Protein AF-A0A562YI25-F1 (afdb_monomer)

Structure (mmCIF, N/CA/C/O backbone):
data_AF-A0A562YI25-F1
#
_entry.id   AF-A0A562YI25-F1
#
loop_
_atom_site.group_PDB
_atom_site.id
_atom_site.type_symbol
_atom_site.label_atom_id
_atom_site.label_alt_id
_atom_site.label_comp_id
_atom_site.label_asym_id
_atom_site.label_entity_id
_atom_site.label_seq_id
_atom_site.pdbx_PDB_ins_code
_atom_site.Cartn_x
_atom_site.Cartn_y
_atom_site.Cartn_z
_atom_site.occupancy
_atom_site.B_iso_or_equiv
_atom_site.auth_seq_id
_atom_site.auth_comp_id
_atom_site.auth_asym_id
_atom_site.auth_atom_id
_atom_site.pdbx_PDB_model_num
ATOM 1 N N . MET A 1 1 ? -39.920 23.281 -39.920 1.00 56.72 1 MET A N 1
ATOM 2 C CA . MET A 1 1 ? -38.577 23.427 -39.300 1.00 56.72 1 MET A CA 1
ATOM 3 C C . MET A 1 1 ? -38.021 22.127 -38.685 1.00 56.72 1 MET A C 1
ATOM 5 O O . MET A 1 1 ? -36.825 22.028 -38.458 1.00 56.72 1 MET A O 1
ATOM 9 N N . THR A 1 2 ? -38.842 21.090 -38.488 1.00 59.75 2 THR A N 1
ATOM 10 C CA . THR A 1 2 ? -38.536 19.845 -37.751 1.00 59.75 2 THR A CA 1
ATOM 11 C C . THR A 1 2 ? -37.698 18.797 -38.505 1.00 59.75 2 THR A C 1
ATOM 13 O O . THR A 1 2 ? -36.793 18.214 -37.915 1.00 59.75 2 THR A O 1
ATOM 16 N N . LYS A 1 3 ? -37.905 18.583 -39.816 1.00 56.66 3 LYS A N 1
ATOM 17 C CA . LYS A 1 3 ? -37.139 17.576 -40.595 1.00 56.66 3 LYS A CA 1
ATOM 18 C C . LYS A 1 3 ? -35.654 17.925 -40.786 1.00 56.66 3 LYS A C 1
ATOM 20 O O . LYS A 1 3 ? -34.821 17.024 -40.825 1.00 56.66 3 LYS A O 1
ATOM 25 N N . LYS A 1 4 ? -35.316 19.217 -40.897 1.00 59.97 4 LYS A N 1
ATOM 26 C CA . LYS A 1 4 ? -33.928 19.686 -41.083 1.00 59.97 4 LYS A CA 1
ATOM 27 C C . LYS A 1 4 ? -33.118 19.510 -39.793 1.00 59.97 4 LYS A C 1
ATOM 29 O O . LYS A 1 4 ? -32.028 18.964 -39.842 1.00 59.97 4 LYS A O 1
ATOM 34 N N . ILE A 1 5 ? -33.716 19.844 -38.644 1.00 62.06 5 ILE A N 1
ATOM 35 C CA . ILE A 1 5 ? -33.130 19.630 -37.311 1.00 62.06 5 ILE A CA 1
ATOM 36 C C . ILE A 1 5 ? -32.946 18.130 -37.024 1.00 62.06 5 ILE A C 1
ATOM 38 O O . ILE A 1 5 ? -31.897 17.733 -36.525 1.00 62.06 5 ILE A O 1
ATOM 42 N N . LEU A 1 6 ? -33.919 17.284 -37.394 1.00 61.28 6 LEU A N 1
ATOM 43 C CA . LEU A 1 6 ? -33.813 15.828 -37.238 1.00 61.28 6 LEU A CA 1
ATOM 44 C C . LEU A 1 6 ? -32.706 15.225 -38.122 1.00 61.28 6 LEU A C 1
ATOM 46 O O . LEU A 1 6 ? -31.930 14.408 -37.636 1.00 61.28 6 LEU A O 1
ATOM 50 N N . ARG A 1 7 ? -32.575 15.667 -39.384 1.00 61.25 7 ARG A N 1
ATOM 51 C CA . ARG A 1 7 ? -31.467 15.259 -40.270 1.00 61.25 7 ARG A CA 1
ATOM 52 C C . ARG A 1 7 ? -30.107 15.692 -39.726 1.00 61.25 7 ARG A C 1
ATOM 54 O O . ARG A 1 7 ? -29.214 14.863 -39.668 1.00 61.25 7 ARG A O 1
ATOM 61 N N . THR A 1 8 ? -29.957 16.938 -39.274 1.00 63.81 8 THR A N 1
ATOM 62 C CA . THR A 1 8 ? -28.689 17.424 -38.704 1.00 63.81 8 THR A CA 1
ATOM 63 C C . THR A 1 8 ? -28.304 16.664 -37.432 1.00 63.81 8 THR A C 1
ATOM 65 O O . THR A 1 8 ? -27.145 16.289 -37.281 1.00 63.81 8 THR A O 1
ATOM 68 N N . ARG A 1 9 ? -29.265 16.368 -36.543 1.00 66.94 9 ARG A N 1
ATOM 69 C CA . ARG A 1 9 ? -29.019 15.546 -35.345 1.00 66.94 9 ARG A CA 1
ATOM 70 C C . ARG A 1 9 ? -28.640 14.104 -35.693 1.00 66.94 9 ARG A C 1
ATOM 72 O O . ARG A 1 9 ? -27.743 13.561 -35.063 1.00 66.94 9 ARG A O 1
ATOM 79 N N . LEU A 1 10 ? -29.266 13.511 -36.711 1.00 65.94 10 LEU A N 1
ATOM 80 C CA . LEU A 1 10 ? -28.926 12.167 -37.185 1.00 65.94 10 LEU A CA 1
ATOM 81 C C . LEU A 1 10 ? -27.532 12.124 -37.833 1.00 65.94 10 LEU A C 1
ATOM 83 O O . LEU A 1 10 ? -26.774 11.200 -37.568 1.00 65.94 10 LEU A O 1
ATOM 87 N N . THR A 1 11 ? -27.152 13.137 -38.618 1.00 69.44 11 THR A N 1
ATOM 88 C CA . THR A 1 11 ? -25.799 13.246 -39.192 1.00 69.44 11 THR A CA 1
ATOM 89 C C . THR A 1 11 ? -24.735 13.415 -38.108 1.00 69.44 11 THR A C 1
ATOM 91 O O . THR A 1 11 ? -23.708 12.748 -38.169 1.00 69.44 11 THR A O 1
ATOM 94 N N . LEU A 1 12 ? -24.986 14.248 -37.092 1.00 67.75 12 LEU A N 1
ATOM 95 C CA . LEU A 1 12 ? -24.082 14.396 -35.945 1.00 67.75 12 LEU A CA 1
ATOM 96 C C . LEU A 1 12 ? -23.950 13.091 -35.150 1.00 67.75 12 LEU A C 1
ATOM 98 O O . LEU A 1 12 ? -22.847 12.751 -34.738 1.00 67.75 12 LEU A O 1
ATOM 102 N N . LEU A 1 13 ? -25.042 12.337 -34.981 1.00 69.94 13 LEU A N 1
ATOM 103 C CA . LEU A 1 13 ? -25.023 11.035 -34.310 1.00 69.94 13 LEU A CA 1
ATOM 104 C C . LEU A 1 13 ? -24.220 9.991 -35.105 1.00 69.94 13 LEU A C 1
ATOM 106 O O . LEU A 1 13 ? -23.426 9.264 -34.520 1.00 69.94 13 LEU A O 1
ATOM 110 N N . VAL A 1 14 ? -24.392 9.931 -36.430 1.00 71.88 14 VAL A N 1
ATOM 111 C CA . VAL A 1 14 ? -23.632 9.017 -37.303 1.00 71.88 14 VAL A CA 1
ATOM 112 C C . VAL A 1 14 ? -22.147 9.375 -37.316 1.00 71.88 14 VAL A C 1
ATOM 114 O O . VAL A 1 14 ? -21.313 8.479 -37.225 1.00 71.88 14 VAL A O 1
ATOM 117 N N . LEU A 1 15 ? -21.808 10.667 -37.364 1.00 64.69 15 LEU A N 1
ATOM 118 C CA . LEU A 1 15 ? -20.421 11.123 -37.300 1.00 64.69 15 LEU A CA 1
ATOM 119 C C . LEU A 1 15 ? -19.796 10.797 -35.936 1.00 64.69 15 LEU A C 1
ATOM 121 O O . LEU A 1 15 ? -18.699 10.252 -35.889 1.00 64.69 15 LEU A O 1
ATOM 125 N N . ALA A 1 16 ? -20.520 11.044 -34.838 1.00 64.25 16 ALA A N 1
ATOM 126 C CA . ALA A 1 16 ? -20.081 10.680 -33.493 1.00 64.25 16 ALA A CA 1
ATOM 127 C C . ALA A 1 16 ? -19.860 9.162 -33.355 1.00 64.25 16 ALA A C 1
ATOM 129 O O . ALA A 1 16 ? -18.849 8.727 -32.802 1.00 64.25 16 ALA A O 1
ATOM 130 N N . LEU A 1 17 ? -20.758 8.347 -33.920 1.00 65.31 17 LEU A N 1
ATOM 131 C CA . LEU A 1 17 ? -20.633 6.890 -33.918 1.00 65.31 17 LEU A CA 1
ATOM 132 C C . LEU A 1 17 ? -19.429 6.418 -34.749 1.00 65.31 17 LEU A C 1
ATOM 134 O O . LEU A 1 17 ? -18.668 5.576 -34.283 1.00 65.31 17 LEU A O 1
ATOM 138 N N . GLN A 1 18 ? -19.203 6.993 -35.935 1.00 58.56 18 GLN A N 1
ATOM 139 C CA . GLN A 1 18 ? -18.016 6.703 -36.747 1.00 58.56 18 GLN A CA 1
ATOM 140 C C . GLN A 1 18 ? -16.723 7.085 -36.021 1.00 58.56 18 GLN A C 1
ATOM 142 O O . GLN A 1 18 ? -15.780 6.298 -36.010 1.00 58.56 18 GLN A O 1
ATOM 147 N N . THR A 1 19 ? -16.680 8.245 -35.359 1.00 61.44 19 THR A N 1
ATOM 148 C CA . THR A 1 19 ? -15.505 8.645 -34.571 1.00 61.44 19 THR A CA 1
ATOM 149 C C . THR A 1 19 ? -15.257 7.712 -33.386 1.00 61.44 19 THR A C 1
ATOM 151 O O . THR A 1 19 ? -14.110 7.367 -33.120 1.00 61.44 19 THR A O 1
ATOM 154 N N . ALA A 1 20 ? -16.316 7.246 -32.714 1.00 58.66 20 ALA A N 1
ATOM 155 C CA . ALA A 1 20 ? -16.198 6.305 -31.605 1.00 58.66 20 ALA A CA 1
ATOM 156 C C . ALA A 1 20 ? -15.665 4.937 -32.067 1.00 58.66 20 ALA A C 1
ATOM 158 O O . ALA A 1 20 ? -14.785 4.377 -31.419 1.00 58.66 20 ALA A O 1
ATOM 159 N N . ILE A 1 21 ? -16.137 4.428 -33.212 1.00 62.31 21 ILE A N 1
ATOM 160 C CA . ILE A 1 21 ? -15.660 3.160 -33.791 1.00 62.31 21 ILE A CA 1
ATOM 161 C C . ILE A 1 21 ? -14.172 3.251 -34.160 1.00 62.31 21 ILE A C 1
ATOM 163 O O . ILE A 1 21 ? -13.407 2.345 -33.834 1.00 62.31 21 ILE A O 1
ATOM 167 N N . SER A 1 22 ? -13.738 4.352 -34.782 1.00 63.69 22 SER A N 1
ATOM 168 C CA . SER A 1 22 ? -12.327 4.557 -35.137 1.00 63.69 22 SER A CA 1
ATOM 169 C C . SER A 1 22 ? -11.408 4.634 -33.914 1.00 63.69 22 SER A C 1
ATOM 171 O O . SER A 1 22 ? -10.292 4.124 -33.965 1.00 63.69 22 SER A O 1
ATOM 173 N N . LEU A 1 23 ? -11.870 5.229 -32.807 1.00 64.69 23 LEU A N 1
ATOM 174 C CA . LEU A 1 23 ? -11.108 5.302 -31.554 1.00 64.69 23 LEU A CA 1
ATOM 175 C C . LEU A 1 23 ? -10.926 3.924 -30.909 1.00 64.69 23 LEU A C 1
ATOM 177 O O . LEU A 1 23 ? -9.815 3.578 -30.519 1.00 64.69 23 LEU A O 1
ATOM 181 N N . VAL A 1 24 ? -11.992 3.120 -30.845 1.00 71.88 24 VAL A N 1
ATOM 182 C CA . VAL A 1 24 ? -11.919 1.747 -30.313 1.00 71.88 24 VAL A CA 1
ATOM 183 C C . VAL A 1 24 ? -10.981 0.888 -31.164 1.00 71.88 24 VAL A C 1
ATOM 185 O O . VAL A 1 24 ? -10.174 0.132 -30.630 1.00 71.88 24 VAL A O 1
ATOM 188 N N . TYR A 1 25 ? -11.036 1.038 -32.489 1.00 75.62 25 TYR A N 1
ATOM 189 C CA . TYR A 1 25 ? -10.151 0.313 -33.397 1.00 75.62 25 TYR A CA 1
ATOM 190 C C . TYR A 1 25 ? -8.679 0.732 -33.247 1.00 75.62 25 TYR A C 1
ATOM 192 O O . TYR A 1 25 ? -7.795 -0.122 -33.248 1.00 75.62 25 TYR A O 1
ATOM 200 N N . ALA A 1 26 ? -8.408 2.029 -33.066 1.00 70.62 26 ALA A N 1
ATOM 201 C CA . ALA A 1 26 ? -7.060 2.527 -32.799 1.00 70.62 26 ALA A CA 1
ATOM 202 C C . ALA A 1 26 ? -6.501 1.980 -31.476 1.00 70.62 26 ALA A C 1
ATOM 204 O O . ALA A 1 26 ? -5.367 1.511 -31.451 1.00 70.62 26 ALA A O 1
ATOM 205 N N . GLN A 1 27 ? -7.312 1.954 -30.414 1.00 76.69 27 GLN A N 1
ATOM 206 C CA . GLN A 1 27 ? -6.914 1.390 -29.123 1.00 76.69 27 GLN A CA 1
ATOM 207 C C . GLN A 1 27 ? -6.584 -0.109 -29.230 1.00 76.69 27 GLN A C 1
ATOM 209 O O . GLN A 1 27 ? -5.603 -0.578 -28.655 1.00 76.69 27 GLN A O 1
ATOM 214 N N . GLU A 1 28 ? -7.352 -0.866 -30.016 1.00 86.12 28 GLU A N 1
ATOM 215 C CA . GLU A 1 28 ? -7.075 -2.288 -30.241 1.00 86.12 28 GLU A CA 1
ATOM 216 C C . GLU A 1 28 ? -5.771 -2.505 -31.033 1.00 86.12 28 GLU A C 1
ATOM 218 O O . GLU A 1 28 ? -4.972 -3.374 -30.680 1.00 86.12 28 GLU A O 1
ATOM 223 N N . ILE A 1 29 ? -5.493 -1.678 -32.051 1.00 88.44 29 ILE A N 1
ATOM 224 C CA . ILE A 1 29 ? -4.206 -1.693 -32.774 1.00 88.44 29 ILE A CA 1
ATOM 225 C C . ILE A 1 29 ? -3.045 -1.376 -31.827 1.00 88.44 29 ILE A C 1
ATOM 227 O O . ILE A 1 29 ? -2.023 -2.069 -31.844 1.00 88.44 29 ILE A O 1
ATOM 231 N N . GLU A 1 30 ? -3.182 -0.338 -31.001 1.00 92.38 30 GLU A N 1
ATOM 232 C CA . GLU A 1 30 ? -2.156 0.062 -30.037 1.00 92.38 30 GLU A CA 1
ATOM 233 C C . GLU A 1 30 ? -1.850 -1.078 -29.072 1.00 92.38 30 GLU A C 1
ATOM 235 O O . GLU A 1 30 ? -0.690 -1.478 -28.943 1.00 92.38 30 GLU A O 1
ATOM 240 N N . LYS A 1 31 ? -2.883 -1.705 -28.506 1.00 91.69 31 LYS A N 1
ATOM 241 C CA . LYS A 1 31 ? -2.743 -2.886 -27.654 1.00 91.69 31 LYS A CA 1
ATOM 242 C C . LYS A 1 31 ? -2.046 -4.047 -28.366 1.00 91.69 31 LYS A C 1
ATOM 244 O O . LYS A 1 31 ? -1.114 -4.626 -27.805 1.00 91.69 31 LYS A O 1
ATOM 249 N N . GLN A 1 32 ? -2.415 -4.364 -29.609 1.00 93.00 32 GLN A N 1
ATOM 250 C CA . GLN A 1 32 ? -1.748 -5.410 -30.398 1.00 93.00 32 GLN A CA 1
ATOM 251 C C . GLN A 1 32 ? -0.256 -5.117 -30.584 1.00 93.00 32 GLN A C 1
ATOM 253 O O . GLN A 1 32 ? 0.580 -6.007 -30.424 1.00 93.00 32 GLN A O 1
ATOM 258 N N . HIS A 1 33 ? 0.115 -3.869 -30.859 1.00 97.19 33 HIS A N 1
ATOM 259 C CA . HIS A 1 33 ? 1.517 -3.469 -30.918 1.00 97.19 33 HIS A CA 1
ATOM 260 C C . HIS A 1 33 ? 2.225 -3.567 -29.563 1.00 97.19 33 HIS A C 1
ATOM 262 O O . HIS A 1 33 ? 3.378 -4.000 -29.524 1.00 97.19 33 HIS A O 1
ATOM 268 N N . MET A 1 34 ? 1.556 -3.243 -28.456 1.00 97.19 34 MET A N 1
ATOM 269 C CA . MET A 1 34 ? 2.115 -3.416 -27.112 1.00 97.19 34 MET A CA 1
ATOM 270 C C . MET A 1 34 ? 2.358 -4.892 -26.751 1.00 97.19 34 MET A C 1
ATOM 272 O O . MET A 1 34 ? 3.310 -5.190 -26.026 1.00 97.19 34 MET A O 1
ATOM 276 N N . THR A 1 35 ? 1.585 -5.845 -27.295 1.00 94.62 35 THR A N 1
ATOM 277 C CA . THR A 1 35 ? 1.851 -7.289 -27.089 1.00 94.62 35 THR A CA 1
ATOM 278 C C . THR A 1 35 ? 3.175 -7.759 -27.696 1.00 94.62 35 THR A C 1
ATOM 280 O O . THR A 1 35 ? 3.794 -8.693 -27.180 1.00 94.62 35 THR A O 1
ATOM 283 N N . LYS A 1 36 ? 3.671 -7.074 -28.739 1.00 97.12 36 LYS A N 1
ATOM 284 C CA . LYS A 1 36 ? 4.983 -7.364 -29.348 1.00 97.12 36 LYS A CA 1
ATOM 285 C C . LYS A 1 36 ? 6.135 -7.081 -28.382 1.00 97.12 36 LYS A C 1
ATOM 287 O O . LYS A 1 36 ? 7.191 -7.687 -28.502 1.00 97.12 36 LYS A O 1
ATOM 292 N N . LEU A 1 37 ? 5.912 -6.204 -27.401 1.00 98.00 37 LEU A N 1
ATOM 293 C CA . LEU A 1 37 ? 6.866 -5.877 -26.342 1.00 98.00 37 LEU A CA 1
ATOM 294 C C . LEU A 1 37 ? 6.698 -6.755 -25.090 1.00 98.00 37 LEU A C 1
ATOM 296 O O . LEU A 1 37 ? 7.303 -6.473 -24.060 1.00 98.00 37 LEU A O 1
ATOM 300 N N . SER A 1 38 ? 5.908 -7.836 -25.157 1.00 95.50 38 SER A N 1
ATOM 301 C CA . SER A 1 38 ? 5.672 -8.736 -24.015 1.00 95.50 38 SER A CA 1
ATOM 302 C C . SER A 1 38 ? 6.951 -9.373 -23.462 1.00 95.50 38 SER A C 1
ATOM 304 O O . SER A 1 38 ? 6.991 -9.751 -22.295 1.00 95.50 38 SER A O 1
ATOM 306 N N . PHE A 1 39 ? 8.019 -9.441 -24.262 1.00 95.31 39 PHE A N 1
ATOM 307 C CA . PHE A 1 39 ? 9.324 -9.937 -23.830 1.00 95.31 39 PHE A CA 1
ATOM 308 C C . PHE A 1 39 ? 10.008 -9.044 -22.782 1.00 95.31 39 PHE A C 1
ATOM 310 O O . PHE A 1 39 ? 10.854 -9.551 -22.050 1.00 95.31 39 PHE A O 1
ATOM 317 N N . LEU A 1 40 ? 9.631 -7.760 -22.693 1.00 96.25 40 LEU A N 1
ATOM 318 C CA . LEU A 1 40 ? 10.106 -6.845 -21.652 1.00 96.25 40 LEU A CA 1
ATOM 319 C C . LEU A 1 40 ? 9.476 -7.167 -20.294 1.00 96.25 40 LEU A C 1
ATOM 321 O O . LEU A 1 40 ? 10.077 -6.890 -19.264 1.00 96.25 40 LEU A O 1
ATOM 325 N N . ILE A 1 41 ? 8.260 -7.722 -20.287 1.00 95.19 41 ILE A N 1
ATOM 326 C CA . ILE A 1 41 ? 7.422 -7.846 -19.092 1.00 95.19 41 ILE A CA 1
ATOM 327 C C . ILE A 1 41 ? 8.029 -8.832 -18.105 1.00 95.19 41 IL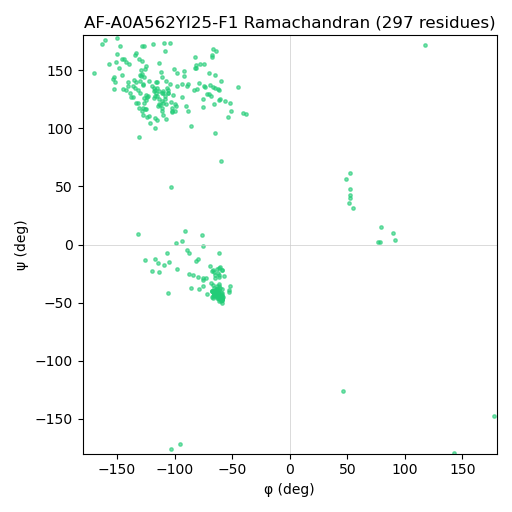E A C 1
ATOM 329 O O . ILE A 1 41 ? 8.304 -9.987 -18.437 1.00 95.19 41 ILE A O 1
ATOM 333 N N . GLY A 1 42 ? 8.179 -8.375 -16.869 1.00 91.62 42 GLY A N 1
ATOM 334 C CA . GLY A 1 42 ? 8.776 -9.149 -15.798 1.00 91.62 42 GLY A CA 1
ATOM 335 C C . GLY A 1 42 ? 9.634 -8.290 -14.888 1.00 91.62 42 GLY A C 1
ATOM 336 O O . GLY A 1 42 ? 9.774 -7.082 -15.072 1.00 91.62 42 GLY A O 1
ATOM 337 N N . ASN A 1 43 ? 10.207 -8.957 -13.894 1.00 92.69 43 ASN A N 1
ATOM 338 C CA . ASN A 1 43 ? 11.229 -8.380 -13.041 1.00 92.69 43 ASN A CA 1
ATOM 339 C C . ASN A 1 43 ? 12.564 -8.962 -13.466 1.00 92.69 43 ASN A C 1
ATOM 341 O O . ASN A 1 43 ? 12.673 -10.167 -13.694 1.00 92.69 43 ASN A O 1
ATOM 345 N N . TRP A 1 44 ? 13.574 -8.116 -13.522 1.00 94.50 44 TRP A N 1
ATOM 346 C CA . TRP A 1 44 ? 14.885 -8.440 -14.043 1.00 94.50 44 TRP A CA 1
ATOM 347 C C . TRP A 1 44 ? 15.938 -7.923 -13.080 1.00 94.50 44 TRP A C 1
ATOM 349 O O . TRP A 1 44 ? 15.807 -6.847 -12.499 1.00 94.50 44 TRP A O 1
ATOM 359 N N . THR A 1 45 ? 16.986 -8.701 -12.856 1.00 94.25 45 THR A N 1
ATOM 360 C CA . THR A 1 45 ? 18.098 -8.268 -12.016 1.00 94.25 45 THR A CA 1
ATOM 361 C C . THR A 1 45 ? 19.406 -8.832 -12.525 1.00 94.25 45 THR A C 1
ATOM 363 O O . THR A 1 45 ? 19.483 -9.942 -13.053 1.00 94.25 45 THR A O 1
ATOM 366 N N . GLY A 1 46 ? 20.466 -8.055 -12.364 1.00 93.12 46 GLY A N 1
ATOM 367 C CA . GLY A 1 46 ? 21.767 -8.440 -12.865 1.00 93.12 46 GLY A CA 1
ATOM 368 C C . GLY A 1 46 ? 22.798 -7.361 -12.624 1.00 93.12 46 GLY A C 1
ATOM 369 O O . GLY A 1 46 ? 22.779 -6.660 -11.608 1.00 93.12 46 GLY A O 1
ATOM 370 N N . ASN A 1 47 ? 23.748 -7.283 -13.545 1.00 93.12 47 ASN A N 1
ATOM 371 C CA . ASN A 1 47 ? 24.738 -6.225 -13.546 1.00 93.12 47 ASN A CA 1
ATOM 372 C C . ASN A 1 47 ? 24.612 -5.452 -14.854 1.00 93.12 47 ASN A C 1
ATOM 374 O O . ASN A 1 47 ? 24.519 -6.072 -15.911 1.00 93.12 47 ASN A O 1
ATOM 378 N N . SER A 1 48 ? 24.677 -4.134 -14.738 1.00 94.19 48 SER A N 1
ATOM 379 C CA . SER A 1 48 ? 24.901 -3.228 -15.851 1.00 94.19 48 SER A CA 1
ATOM 380 C C . SER A 1 48 ? 26.400 -3.016 -16.031 1.00 94.19 48 SER A C 1
ATOM 382 O O . SER A 1 48 ? 27.128 -2.848 -15.040 1.00 94.19 48 SER A O 1
ATOM 384 N N . TYR A 1 49 ? 26.861 -3.047 -17.278 1.00 94.88 49 TYR A N 1
ATOM 385 C CA . TYR A 1 49 ? 28.247 -2.806 -17.665 1.00 94.88 49 TYR A CA 1
ATOM 386 C C . TYR A 1 49 ? 28.314 -1.537 -18.502 1.00 94.88 49 TYR A C 1
ATOM 388 O O . TYR A 1 49 ? 27.717 -1.486 -19.569 1.00 94.88 49 TYR A O 1
ATOM 396 N N . SER A 1 50 ? 29.048 -0.519 -18.059 1.00 93.56 50 SER A N 1
ATOM 397 C CA . SER A 1 50 ? 29.269 0.697 -18.853 1.00 93.56 50 SER A CA 1
ATOM 398 C C . SER A 1 50 ? 30.688 0.723 -19.412 1.00 93.56 50 SER A C 1
ATOM 400 O O . SER A 1 50 ? 31.656 0.532 -18.675 1.00 93.56 50 SER A O 1
ATOM 402 N N . PHE A 1 51 ? 30.817 0.980 -20.713 1.00 92.19 51 PHE A N 1
ATOM 403 C CA . PHE A 1 51 ? 32.075 0.903 -21.451 1.00 92.19 51 PHE A CA 1
ATOM 404 C C . PHE A 1 51 ? 32.653 2.299 -21.685 1.00 92.19 51 PHE A C 1
ATOM 406 O O . PHE A 1 51 ? 32.103 3.112 -22.431 1.00 92.19 51 PHE A O 1
ATOM 413 N N . GLN A 1 52 ? 33.804 2.573 -21.078 1.00 85.06 52 GLN A N 1
ATOM 414 C CA . GLN A 1 52 ? 34.618 3.752 -21.351 1.00 85.06 52 GLN A CA 1
ATOM 415 C C . GLN A 1 52 ? 35.882 3.345 -22.116 1.00 85.06 52 GLN A C 1
ATOM 417 O O . GLN A 1 52 ? 36.221 2.169 -22.213 1.00 85.06 52 GLN A O 1
ATOM 422 N N . LYS A 1 53 ? 36.599 4.322 -22.688 1.00 79.56 53 LYS A N 1
ATOM 423 C CA . LYS A 1 53 ? 37.717 4.073 -23.621 1.00 79.56 53 LYS A CA 1
ATOM 424 C C . LYS A 1 53 ? 38.771 3.090 -23.079 1.00 79.56 53 LYS A C 1
ATOM 426 O O . LYS A 1 53 ? 39.298 2.315 -23.867 1.00 79.56 53 LYS A O 1
ATOM 431 N N . ASN A 1 54 ? 39.040 3.122 -21.771 1.00 83.88 54 ASN A N 1
ATOM 432 C CA . ASN A 1 54 ? 40.054 2.297 -21.104 1.00 83.88 54 ASN A CA 1
ATOM 433 C C . ASN A 1 54 ? 39.534 1.603 -19.830 1.00 83.88 54 ASN A C 1
ATOM 435 O O . ASN A 1 54 ? 40.340 1.072 -19.072 1.00 83.88 54 ASN A O 1
ATOM 439 N N . ASP A 1 55 ? 38.229 1.654 -19.552 1.00 87.00 55 ASP A N 1
ATOM 440 C CA . ASP A 1 55 ? 37.669 1.145 -18.296 1.00 87.00 55 ASP A CA 1
ATOM 441 C C . ASP A 1 55 ? 36.247 0.611 -18.501 1.00 87.00 55 ASP A C 1
ATOM 443 O O . ASP A 1 55 ? 35.527 1.051 -19.399 1.00 87.00 55 ASP A O 1
ATOM 447 N N . THR A 1 56 ? 35.845 -0.357 -17.684 1.00 91.25 56 THR A N 1
ATOM 448 C CA . THR A 1 56 ? 34.486 -0.902 -17.656 1.00 91.25 56 THR A CA 1
ATOM 449 C C . THR A 1 56 ? 33.975 -0.877 -16.230 1.00 91.25 56 THR A C 1
ATOM 451 O O . THR A 1 56 ? 34.473 -1.600 -15.367 1.00 91.25 56 THR A O 1
ATOM 454 N N . THR A 1 57 ? 32.943 -0.075 -15.987 1.00 90.81 57 THR A N 1
ATOM 455 C CA . THR A 1 57 ? 32.305 -0.018 -14.674 1.00 90.81 57 THR A CA 1
ATOM 456 C C . THR A 1 57 ? 31.153 -1.010 -14.609 1.00 90.81 57 THR A C 1
ATOM 458 O O . THR A 1 57 ? 30.461 -1.262 -15.596 1.00 90.81 57 THR A O 1
ATOM 461 N N . LYS A 1 58 ? 30.965 -1.603 -13.428 1.00 93.75 58 LYS A N 1
ATOM 462 C CA . LYS A 1 58 ? 29.942 -2.615 -13.171 1.00 93.75 58 LYS A CA 1
ATOM 463 C C . LYS A 1 58 ? 29.079 -2.186 -11.995 1.00 93.75 58 LYS A C 1
ATOM 465 O O . LYS A 1 58 ? 29.598 -1.983 -10.899 1.00 93.75 58 LYS A O 1
ATOM 470 N N . VAL A 1 59 ? 27.770 -2.115 -12.206 1.00 92.94 59 VAL A N 1
ATOM 471 C CA . VAL A 1 59 ? 26.802 -1.713 -11.177 1.00 92.94 59 VAL A CA 1
ATOM 472 C C . VAL A 1 59 ? 25.669 -2.730 -11.096 1.00 92.94 59 VAL A C 1
ATOM 474 O O . VAL A 1 59 ? 25.271 -3.320 -12.096 1.00 92.94 59 VAL A O 1
ATOM 477 N N . LYS A 1 60 ? 25.152 -2.972 -9.887 1.00 93.69 60 LYS A N 1
ATOM 478 C CA . LYS A 1 60 ? 23.936 -3.770 -9.701 1.00 93.69 60 LYS A CA 1
ATOM 479 C C . LYS A 1 60 ? 22.720 -2.985 -10.174 1.00 93.69 60 LYS A C 1
ATOM 481 O O . LYS A 1 60 ? 22.519 -1.852 -9.740 1.00 93.69 60 LYS A O 1
ATOM 486 N N . VAL A 1 61 ? 21.906 -3.620 -11.007 1.00 94.00 61 VAL A N 1
ATOM 487 C CA . VAL A 1 61 ? 20.676 -3.039 -11.544 1.00 94.00 61 VAL A CA 1
ATOM 488 C C . VAL A 1 61 ? 19.516 -4.010 -11.358 1.00 94.00 61 VAL A C 1
ATOM 490 O O . VAL A 1 61 ? 19.678 -5.239 -11.381 1.00 94.00 61 VAL A O 1
ATOM 493 N N . SER A 1 62 ? 18.345 -3.440 -11.121 1.00 92.75 62 SER A N 1
ATOM 494 C CA . SER A 1 62 ? 17.064 -4.126 -11.175 1.00 92.75 62 SER A CA 1
ATOM 495 C C . SER A 1 62 ? 16.128 -3.348 -12.079 1.00 92.75 62 SER A C 1
ATOM 497 O O . SER A 1 62 ? 16.045 -2.124 -11.949 1.00 92.75 62 SER A O 1
ATOM 499 N N . GLU A 1 63 ? 15.388 -4.067 -12.910 1.00 94.19 63 GLU A N 1
ATOM 500 C CA . GLU A 1 63 ? 14.366 -3.506 -13.778 1.00 94.19 63 GLU A CA 1
ATOM 501 C C . GLU A 1 63 ? 13.030 -4.212 -13.576 1.00 94.19 63 GLU A C 1
ATOM 503 O O . GLU A 1 63 ? 12.985 -5.418 -13.331 1.00 94.19 63 GLU A O 1
ATOM 508 N N . SER A 1 64 ? 11.929 -3.474 -13.666 1.00 93.81 64 SER A N 1
ATOM 509 C CA . SER A 1 64 ? 10.581 -4.040 -13.630 1.00 93.81 64 SER A CA 1
ATOM 510 C C . SER A 1 64 ? 9.753 -3.437 -14.747 1.00 93.81 64 SER A C 1
ATOM 512 O O . SER A 1 64 ? 9.581 -2.219 -14.801 1.00 93.81 64 SER A O 1
ATOM 514 N N . ALA A 1 65 ? 9.228 -4.287 -15.629 1.00 95.31 65 ALA A N 1
ATOM 515 C CA . ALA A 1 65 ? 8.335 -3.860 -16.691 1.00 95.31 65 ALA A CA 1
ATOM 516 C C . ALA A 1 65 ? 6.940 -4.458 -16.516 1.00 95.31 65 ALA A C 1
ATOM 518 O O . ALA A 1 65 ? 6.785 -5.676 -16.388 1.00 95.31 65 ALA A O 1
ATOM 519 N N . ASN A 1 66 ? 5.916 -3.605 -16.539 1.00 94.62 66 ASN A N 1
ATOM 520 C CA . ASN A 1 66 ? 4.534 -3.998 -16.276 1.00 94.62 66 ASN A CA 1
ATOM 521 C C . ASN A 1 66 ? 3.586 -3.383 -17.300 1.00 94.62 66 ASN A C 1
ATOM 523 O O . ASN A 1 66 ? 3.725 -2.216 -17.663 1.00 94.62 66 ASN A O 1
ATOM 527 N N . TYR A 1 67 ? 2.576 -4.147 -17.715 1.00 94.06 67 TYR A N 1
ATOM 528 C CA . TYR A 1 67 ? 1.444 -3.571 -18.431 1.00 94.06 67 TYR A CA 1
ATOM 529 C C . TYR A 1 67 ? 0.619 -2.690 -17.493 1.00 94.06 67 TYR A C 1
ATOM 531 O O . TYR A 1 67 ? 0.297 -3.076 -16.371 1.00 94.06 67 TYR A O 1
ATOM 539 N N . ILE A 1 68 ? 0.221 -1.532 -18.002 1.00 92.25 68 ILE A N 1
ATOM 540 C CA . ILE A 1 68 ? -0.749 -0.630 -17.384 1.00 92.25 68 ILE A CA 1
ATOM 541 C C . ILE A 1 68 ? -1.836 -0.288 -18.413 1.00 92.25 68 ILE A C 1
ATOM 543 O O . ILE A 1 68 ? -1.711 -0.617 -19.596 1.00 92.25 68 ILE A O 1
ATOM 547 N N . LEU A 1 69 ? -2.911 0.372 -17.969 1.00 91.38 69 LEU A N 1
ATOM 548 C CA . LEU A 1 69 ? -4.001 0.835 -18.844 1.00 91.38 69 LEU A CA 1
ATOM 549 C C . LEU A 1 69 ? -4.559 -0.294 -19.734 1.00 91.38 69 LEU A C 1
ATOM 551 O O . LEU A 1 69 ? -4.658 -0.151 -20.952 1.00 91.38 69 LEU A O 1
ATOM 555 N N . ASP A 1 70 ? -4.846 -1.451 -19.134 1.00 86.38 70 ASP A N 1
ATOM 556 C CA . ASP A 1 70 ? -5.368 -2.648 -19.812 1.00 86.38 70 ASP A CA 1
ATOM 557 C C . ASP A 1 70 ? -4.514 -3.150 -20.992 1.00 86.38 70 ASP A C 1
ATOM 559 O O . ASP A 1 70 ? -5.027 -3.729 -21.958 1.00 86.38 70 ASP A O 1
ATOM 563 N N . GLY A 1 71 ? -3.195 -2.946 -20.903 1.00 87.12 71 GLY A N 1
ATOM 564 C CA . GLY A 1 71 ? -2.212 -3.375 -21.899 1.00 87.12 71 GLY A CA 1
ATOM 565 C C . GLY A 1 71 ? -1.901 -2.334 -22.975 1.00 87.12 71 GLY A C 1
ATOM 566 O O . GLY A 1 71 ? -1.131 -2.631 -23.882 1.00 87.12 71 GLY A O 1
ATOM 567 N N . ASN A 1 72 ? -2.461 -1.124 -22.882 1.00 93.06 72 ASN A N 1
ATOM 568 C CA . ASN A 1 72 ? -2.196 -0.038 -23.836 1.00 93.06 72 ASN A CA 1
ATOM 569 C C . ASN A 1 72 ? -0.874 0.699 -23.571 1.00 93.06 72 ASN A C 1
ATOM 571 O O . ASN A 1 72 ? -0.404 1.460 -24.415 1.00 93.06 72 ASN A O 1
ATOM 575 N N . ALA A 1 73 ? -0.254 0.479 -22.412 1.00 96.94 73 ALA A N 1
ATOM 576 C CA . ALA A 1 73 ? 1.053 1.032 -22.096 1.00 96.94 73 ALA A CA 1
ATOM 577 C C . ALA A 1 73 ? 1.867 0.065 -21.230 1.00 96.94 73 ALA A C 1
ATOM 579 O O . ALA A 1 73 ? 1.321 -0.828 -20.577 1.00 96.94 73 ALA A O 1
ATOM 580 N N . ILE A 1 74 ? 3.183 0.255 -21.237 1.00 97.88 74 ILE A N 1
ATOM 581 C CA . ILE A 1 74 ? 4.130 -0.436 -20.362 1.00 97.88 74 ILE A CA 1
ATOM 582 C C . ILE A 1 74 ? 4.822 0.614 -19.497 1.00 97.88 74 ILE A C 1
ATOM 584 O O . ILE A 1 74 ? 5.251 1.644 -20.017 1.00 97.88 74 ILE A O 1
ATOM 588 N N . THR A 1 75 ? 4.953 0.358 -18.199 1.00 97.50 75 THR A N 1
ATOM 589 C CA . THR A 1 75 ? 5.940 1.057 -17.368 1.00 97.50 75 THR A CA 1
ATOM 590 C C . THR A 1 75 ? 7.215 0.233 -17.319 1.00 97.50 75 THR A C 1
ATOM 592 O O . THR A 1 75 ? 7.122 -0.984 -17.197 1.00 97.50 75 THR A O 1
ATOM 595 N N . LEU A 1 76 ? 8.378 0.875 -17.413 1.00 96.75 76 LEU A N 1
ATOM 596 C CA . LEU A 1 76 ? 9.696 0.277 -17.201 1.00 96.75 76 LEU A CA 1
ATOM 597 C C . LEU A 1 76 ? 10.420 1.077 -16.117 1.00 96.75 76 LEU A C 1
ATOM 599 O O . LEU A 1 76 ? 10.796 2.232 -16.329 1.00 96.75 76 LEU A O 1
ATOM 603 N N . ASP A 1 77 ? 10.578 0.457 -14.956 1.00 95.19 77 ASP A N 1
ATOM 604 C CA . ASP A 1 77 ? 11.255 1.019 -13.795 1.00 95.19 77 ASP A CA 1
ATOM 605 C C . ASP A 1 77 ? 12.676 0.482 -13.713 1.00 95.19 77 ASP A C 1
ATOM 607 O O . ASP A 1 77 ? 12.858 -0.722 -13.569 1.00 95.19 77 ASP A O 1
ATOM 611 N N . VAL A 1 78 ? 13.669 1.367 -13.746 1.00 94.00 78 VAL A N 1
ATOM 612 C CA . VAL A 1 78 ? 15.091 1.027 -13.613 1.00 94.00 78 VAL A CA 1
ATOM 613 C C . VAL A 1 78 ? 15.592 1.545 -12.274 1.00 94.00 78 VAL A C 1
ATOM 615 O O . VAL A 1 78 ? 15.361 2.705 -11.925 1.0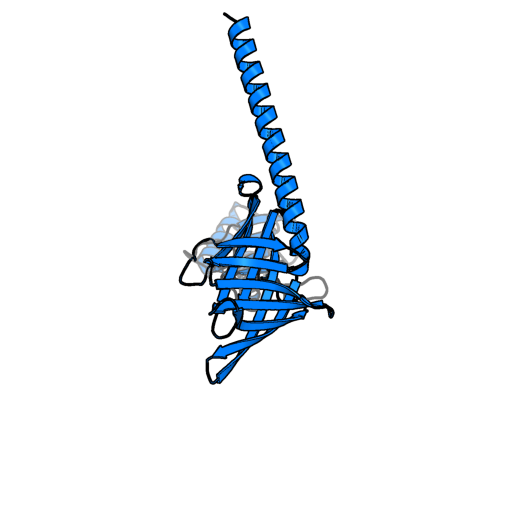0 94.00 78 VAL A O 1
ATOM 618 N N . ASN A 1 79 ? 16.300 0.710 -11.517 1.00 92.25 79 ASN A N 1
ATOM 619 C CA . ASN A 1 79 ? 16.880 1.086 -10.234 1.00 92.25 79 ASN A CA 1
ATOM 620 C C . ASN A 1 79 ? 18.299 0.526 -10.070 1.00 92.25 79 ASN A C 1
ATOM 622 O O . ASN A 1 79 ? 18.536 -0.674 -10.196 1.00 92.25 79 ASN A O 1
ATOM 626 N N . SER A 1 80 ? 19.238 1.409 -9.746 1.00 90.38 80 SER A N 1
ATOM 627 C CA . SER A 1 80 ? 20.642 1.108 -9.462 1.00 90.38 80 SER A CA 1
ATOM 628 C C . SER A 1 80 ? 21.209 2.133 -8.472 1.00 90.38 80 SER A C 1
ATOM 630 O O . SER A 1 80 ? 20.537 3.097 -8.106 1.00 90.38 80 SER A O 1
ATOM 632 N N . SER A 1 81 ? 22.472 1.978 -8.063 1.00 86.50 81 SER A N 1
ATOM 633 C CA . SER A 1 81 ? 23.147 2.985 -7.226 1.00 86.50 81 SER A CA 1
ATOM 634 C C . SER A 1 81 ? 23.320 4.343 -7.913 1.00 86.50 81 SER A C 1
ATOM 636 O O . SER A 1 81 ? 23.535 5.342 -7.233 1.00 86.50 81 SER A O 1
ATOM 638 N N . SER A 1 82 ? 23.275 4.380 -9.246 1.00 80.69 82 SER A N 1
ATOM 639 C CA . SER A 1 82 ? 23.629 5.559 -10.045 1.00 80.69 82 SER A CA 1
ATOM 640 C C . SER A 1 82 ? 22.437 6.165 -10.782 1.00 80.69 82 SER A C 1
ATOM 642 O O . SER A 1 82 ? 22.464 7.344 -11.119 1.00 80.69 82 SER A O 1
ATOM 644 N N . VAL A 1 83 ? 21.398 5.372 -11.042 1.00 86.38 83 VAL A N 1
ATOM 645 C CA . VAL A 1 83 ? 20.257 5.747 -11.881 1.00 86.38 83 VAL A CA 1
ATOM 646 C C . VAL A 1 83 ? 18.976 5.167 -11.296 1.00 86.38 83 VAL A C 1
ATOM 648 O O . VAL A 1 83 ? 18.915 3.976 -10.987 1.00 86.38 83 VAL A O 1
ATOM 651 N N . GLN A 1 84 ? 17.949 6.011 -11.198 1.00 93.06 84 GLN A N 1
ATOM 652 C CA . GLN A 1 84 ? 16.574 5.596 -10.946 1.00 93.06 84 GLN A CA 1
ATOM 653 C C . GLN A 1 84 ? 15.654 6.278 -11.960 1.00 93.06 84 GLN A C 1
ATOM 655 O O . GLN A 1 84 ? 15.580 7.510 -11.990 1.00 93.06 84 GLN A O 1
ATOM 660 N N . LEU A 1 85 ? 14.980 5.482 -12.788 1.00 94.81 85 LEU A N 1
ATOM 661 C CA . LEU A 1 85 ? 14.101 5.956 -13.856 1.00 94.81 85 LEU A CA 1
ATOM 662 C C . LEU A 1 85 ? 12.748 5.258 -13.789 1.00 94.81 85 LEU A C 1
ATOM 664 O O . LEU A 1 85 ? 12.685 4.056 -13.560 1.00 94.81 85 LEU A O 1
ATOM 668 N N . HIS A 1 86 ? 11.695 6.023 -14.053 1.00 96.88 86 HIS A N 1
ATOM 669 C CA . HIS A 1 86 ? 10.370 5.529 -14.394 1.00 96.88 86 HIS A CA 1
ATOM 670 C C . HIS A 1 86 ? 10.089 5.898 -15.846 1.00 96.88 86 HIS A C 1
ATOM 672 O O . HIS A 1 86 ? 10.083 7.079 -16.202 1.00 96.88 86 HIS A O 1
ATOM 678 N N . THR A 1 87 ? 9.862 4.902 -16.690 1.00 97.81 87 THR A N 1
ATOM 679 C CA . THR A 1 87 ? 9.626 5.107 -18.118 1.00 97.81 87 THR A CA 1
ATOM 680 C C . THR A 1 87 ? 8.236 4.648 -18.494 1.00 97.81 87 THR A C 1
ATOM 682 O O . THR A 1 87 ? 7.849 3.533 -18.169 1.00 97.81 87 THR A O 1
ATOM 685 N N . VAL A 1 88 ? 7.512 5.469 -19.254 1.00 98.06 88 VAL A N 1
ATOM 686 C CA . VAL A 1 88 ? 6.270 5.052 -19.910 1.00 98.06 88 VAL A CA 1
ATOM 687 C C . VAL A 1 88 ? 6.544 4.761 -21.383 1.00 98.06 88 VAL A C 1
ATOM 689 O O . VAL A 1 88 ? 7.113 5.591 -22.098 1.00 98.06 88 VAL A O 1
ATOM 692 N N . ILE A 1 89 ? 6.117 3.581 -21.832 1.00 98.56 89 ILE A N 1
ATOM 693 C CA . ILE A 1 89 ? 6.178 3.129 -23.220 1.00 98.56 89 ILE A CA 1
ATOM 694 C C . ILE A 1 89 ? 4.752 2.992 -23.755 1.00 98.56 89 ILE A C 1
ATOM 696 O O . ILE A 1 89 ? 3.925 2.289 -23.177 1.00 98.56 89 ILE A O 1
ATOM 700 N N . THR A 1 90 ? 4.468 3.660 -24.869 1.00 98.06 90 THR A N 1
ATOM 701 C CA . THR A 1 90 ? 3.165 3.638 -25.564 1.00 98.06 90 THR A CA 1
ATOM 702 C C . THR A 1 90 ? 3.369 3.374 -27.048 1.00 98.06 90 THR A C 1
ATOM 704 O O . THR A 1 90 ? 4.462 3.606 -27.562 1.00 98.06 90 THR A O 1
ATOM 707 N N . TYR A 1 91 ? 2.335 2.923 -27.755 1.00 98.19 91 TYR A N 1
ATOM 708 C CA . TYR A 1 91 ? 2.311 2.910 -29.219 1.00 98.19 91 TYR A CA 1
ATOM 709 C C . TYR A 1 91 ? 1.356 3.994 -29.722 1.00 98.19 91 TYR A C 1
ATOM 711 O O . TYR A 1 91 ? 0.316 4.209 -29.115 1.00 98.19 91 TYR A O 1
ATOM 719 N N . SER A 1 92 ? 1.721 4.685 -30.802 1.00 96.12 92 SER A N 1
ATOM 720 C CA . SER A 1 92 ? 0.845 5.623 -31.512 1.00 96.12 92 SER A CA 1
ATOM 721 C C . SER A 1 92 ? 0.488 5.016 -32.859 1.00 96.12 92 SER A C 1
ATOM 723 O O . SER A 1 92 ? 1.355 4.903 -33.731 1.00 96.12 92 SER A O 1
ATOM 725 N N . ALA A 1 93 ? -0.783 4.645 -33.046 1.00 93.38 93 ALA A N 1
ATOM 726 C CA . ALA A 1 93 ? -1.260 4.151 -34.340 1.00 93.38 93 ALA A CA 1
ATOM 727 C C . ALA A 1 93 ? -1.111 5.214 -35.444 1.00 93.38 93 ALA A C 1
ATOM 729 O O . ALA A 1 93 ? -0.748 4.893 -36.575 1.00 93.38 93 ALA A O 1
ATOM 730 N N . ASN A 1 94 ? -1.304 6.489 -35.096 1.00 92.62 94 ASN A N 1
ATOM 731 C CA . ASN A 1 94 ? -1.181 7.614 -36.025 1.00 92.62 94 ASN A CA 1
ATOM 732 C C . ASN A 1 94 ? 0.258 7.811 -36.518 1.00 92.62 94 ASN A C 1
ATOM 734 O O . ASN A 1 94 ? 0.482 8.004 -37.709 1.00 92.62 94 ASN A O 1
ATOM 738 N N . ASP A 1 95 ? 1.236 7.741 -35.611 1.00 95.62 95 ASP A N 1
ATOM 739 C CA . ASP A 1 95 ? 2.649 7.956 -35.953 1.00 95.62 95 ASP A CA 1
ATOM 740 C C . ASP A 1 95 ? 3.363 6.664 -36.364 1.00 95.62 95 ASP A C 1
ATOM 742 O O . ASP A 1 95 ? 4.541 6.698 -36.726 1.00 95.62 95 ASP A O 1
ATOM 746 N N . SER A 1 96 ? 2.672 5.524 -36.266 1.00 96.00 96 SER A N 1
ATOM 747 C CA . SER A 1 96 ? 3.200 4.186 -36.539 1.00 96.00 96 SER A CA 1
ATOM 748 C C . SER A 1 96 ? 4.502 3.881 -35.786 1.00 96.00 96 SER A C 1
ATOM 750 O O . SER A 1 96 ? 5.391 3.198 -36.299 1.00 96.00 96 SER A O 1
ATOM 752 N N . CYS A 1 97 ? 4.635 4.379 -34.554 1.00 97.81 97 CYS A N 1
ATOM 753 C CA . CYS A 1 97 ? 5.830 4.183 -33.736 1.00 97.81 97 CYS A CA 1
ATOM 754 C C . CYS A 1 97 ? 5.499 4.023 -32.253 1.00 97.81 97 CYS A C 1
ATOM 756 O O . CYS A 1 97 ? 4.435 4.427 -31.779 1.00 97.81 97 CYS A O 1
ATOM 758 N N . TYR A 1 98 ? 6.439 3.436 -31.518 1.00 98.69 98 TYR A N 1
ATOM 759 C CA . TYR A 1 98 ? 6.412 3.463 -30.065 1.00 98.69 98 TYR A CA 1
ATOM 760 C C . TYR A 1 98 ? 6.992 4.783 -29.574 1.00 98.69 98 TYR A C 1
ATOM 762 O O . TYR A 1 98 ? 7.881 5.367 -30.197 1.00 98.69 98 TYR A O 1
ATOM 770 N N . TYR A 1 99 ? 6.548 5.218 -28.409 1.00 98.50 99 TYR A N 1
ATOM 771 C CA . TYR A 1 99 ? 7.158 6.308 -27.686 1.00 98.50 99 TYR A CA 1
ATOM 772 C C . TYR A 1 99 ? 7.716 5.822 -26.363 1.00 98.50 99 TYR A C 1
ATOM 774 O O . TYR A 1 99 ? 7.000 5.191 -25.595 1.00 98.50 99 TYR A O 1
ATOM 782 N N . TYR A 1 100 ? 8.971 6.173 -26.105 1.00 98.50 100 TYR A N 1
ATOM 783 C CA . TYR A 1 100 ? 9.710 5.891 -24.882 1.00 98.50 100 TYR A CA 1
ATOM 784 C C . TYR A 1 100 ? 9.934 7.206 -24.131 1.00 98.50 100 TYR A C 1
ATOM 786 O O . TYR A 1 100 ? 10.559 8.129 -24.669 1.00 98.50 100 TYR A O 1
ATOM 794 N N . GLN A 1 101 ? 9.388 7.324 -22.920 1.00 97.56 101 GLN A N 1
ATOM 795 C CA . GLN A 1 101 ? 9.422 8.565 -22.145 1.00 97.56 101 GLN A CA 1
ATOM 796 C C . GLN A 1 101 ? 9.901 8.306 -20.710 1.00 97.56 101 GLN A C 1
ATOM 798 O O . GLN A 1 101 ? 9.079 7.997 -19.845 1.00 97.56 101 GLN A O 1
ATOM 803 N N . PRO A 1 102 ? 11.216 8.425 -20.451 1.00 97.00 102 PRO A N 1
ATOM 804 C CA . PRO A 1 102 ? 11.772 8.247 -19.122 1.00 97.00 102 PRO A CA 1
ATOM 805 C C . PRO A 1 102 ? 11.611 9.516 -18.282 1.00 97.00 102 PRO A C 1
ATOM 807 O O . PRO A 1 102 ? 11.592 10.639 -18.789 1.00 97.00 102 PRO A O 1
ATOM 810 N N . THR A 1 103 ? 11.529 9.340 -16.972 1.00 96.00 103 THR A N 1
ATOM 811 C CA . THR A 1 103 ? 11.540 10.399 -15.960 1.00 96.00 103 THR A CA 1
ATOM 812 C C . THR A 1 103 ? 12.377 9.932 -14.772 1.00 96.00 103 THR A C 1
ATOM 814 O O . THR A 1 103 ? 12.268 8.785 -14.346 1.00 96.00 103 THR A O 1
ATOM 817 N N . SER A 1 104 ? 13.231 10.804 -14.245 1.00 94.00 104 SER A N 1
ATOM 818 C CA . SER A 1 104 ? 13.972 10.604 -12.996 1.00 94.00 104 SER A CA 1
ATOM 819 C C . SER A 1 104 ? 13.335 11.415 -11.863 1.00 94.00 104 SER A C 1
ATOM 821 O O . SER A 1 104 ? 12.327 12.094 -12.045 1.00 94.00 104 SER A O 1
ATOM 823 N N . LYS A 1 105 ? 13.944 11.397 -10.672 1.00 87.69 105 LYS A N 1
ATOM 824 C CA . LYS A 1 105 ? 13.506 12.244 -9.547 1.00 87.69 105 LYS A CA 1
ATOM 825 C C . LYS A 1 105 ? 13.585 13.744 -9.833 1.00 87.69 105 LYS A C 1
ATOM 827 O O . LYS A 1 105 ? 12.885 14.514 -9.184 1.00 87.69 105 LYS A O 1
ATOM 832 N N . THR A 1 106 ? 14.477 14.154 -10.728 1.00 87.50 106 THR A N 1
ATOM 833 C CA . THR A 1 106 ? 14.838 15.564 -10.927 1.00 87.50 106 THR A CA 1
ATOM 834 C C . THR A 1 106 ? 14.490 16.080 -12.315 1.00 87.50 106 THR A C 1
ATOM 836 O O . THR A 1 106 ? 14.543 17.285 -12.533 1.00 87.50 106 THR A O 1
ATOM 839 N N . GLU A 1 107 ? 14.161 15.199 -13.260 1.00 91.81 107 GLU A N 1
ATOM 840 C CA . GLU A 1 107 ? 13.993 15.566 -14.664 1.00 91.81 107 GLU A CA 1
ATOM 841 C C . GLU A 1 107 ? 13.000 14.643 -15.377 1.00 91.81 107 GLU A C 1
ATOM 843 O O . GLU A 1 107 ? 13.038 13.424 -15.212 1.00 91.81 107 GLU A O 1
ATOM 848 N N . SER A 1 108 ? 12.156 15.218 -16.234 1.00 91.38 108 SER A N 1
ATOM 849 C CA . SER A 1 108 ? 11.416 14.475 -17.257 1.00 91.38 108 SER A CA 1
ATOM 850 C C . SER A 1 108 ? 12.138 14.613 -18.590 1.00 91.38 108 SER A C 1
ATOM 852 O O . SER A 1 108 ? 12.282 15.718 -19.112 1.00 91.38 108 SER A O 1
ATOM 854 N N . TYR A 1 109 ? 12.573 13.493 -19.156 1.00 90.94 109 TYR A N 1
ATOM 855 C CA . TYR A 1 109 ? 13.350 13.499 -20.388 1.00 90.94 109 TYR A CA 1
ATOM 856 C C . TYR A 1 109 ? 12.458 13.613 -21.625 1.00 90.94 109 TYR A C 1
ATOM 858 O O . TYR A 1 109 ? 11.258 13.316 -21.619 1.00 90.94 109 TYR A O 1
ATOM 866 N N . LYS A 1 110 ? 13.076 14.011 -22.740 1.00 92.62 110 LYS A N 1
ATOM 867 C CA . LYS A 1 110 ? 12.404 14.108 -24.035 1.00 92.62 110 LYS A CA 1
ATOM 868 C C . LYS A 1 110 ? 11.873 12.744 -24.491 1.00 92.62 110 LYS A C 1
ATOM 870 O O . LYS A 1 110 ? 12.599 11.751 -24.545 1.00 92.62 110 LYS A O 1
ATOM 875 N N . LYS A 1 111 ? 10.613 12.744 -24.931 1.00 94.62 111 LYS A N 1
ATOM 876 C CA . LYS A 1 111 ? 9.959 11.611 -25.595 1.00 94.62 111 LYS A CA 1
ATOM 877 C C . LYS A 1 111 ? 10.759 11.175 -26.831 1.00 94.62 111 LYS A C 1
ATOM 879 O O . LYS A 1 111 ? 10.986 11.979 -27.737 1.00 94.62 111 LYS A O 1
ATOM 884 N N . SER A 1 112 ? 11.153 9.906 -26.870 1.00 98.12 112 SER A N 1
ATOM 885 C CA . SER A 1 112 ? 11.959 9.310 -27.944 1.00 98.12 112 SER A CA 1
ATOM 886 C C . SER A 1 112 ? 11.140 8.304 -28.748 1.00 98.12 112 SER A C 1
ATOM 888 O O . SER A 1 112 ? 10.217 7.689 -28.213 1.00 98.12 112 SER A O 1
ATOM 890 N N . LYS A 1 113 ? 11.436 8.161 -30.045 1.00 98.50 113 LYS A N 1
ATOM 891 C CA . LYS A 1 113 ? 10.709 7.235 -30.928 1.00 98.50 113 LYS A CA 1
ATOM 892 C C . LYS A 1 113 ? 11.348 5.856 -30.886 1.00 98.50 113 LYS A C 1
ATOM 894 O O . LYS A 1 113 ? 12.572 5.749 -30.940 1.00 98.50 113 LYS A O 1
ATOM 899 N N . GLY A 1 114 ? 10.520 4.821 -30.849 1.00 98.38 114 GLY A N 1
ATOM 900 C CA . GLY A 1 114 ? 10.955 3.437 -30.902 1.00 98.38 114 GLY A CA 1
ATOM 901 C C . GLY A 1 114 ? 10.240 2.609 -31.963 1.00 98.38 114 GLY A C 1
ATOM 902 O O . GLY A 1 114 ? 9.134 2.939 -32.397 1.00 98.38 114 GLY A O 1
ATOM 903 N N . TYR A 1 115 ? 10.882 1.519 -32.369 1.00 98.38 115 TYR A N 1
ATOM 904 C CA . TYR A 1 115 ? 10.435 0.626 -33.434 1.00 98.38 115 TYR A CA 1
ATOM 905 C C . TYR A 1 115 ? 10.712 -0.821 -33.041 1.00 98.38 115 TYR A C 1
ATOM 907 O O . TYR A 1 115 ? 11.757 -1.121 -32.470 1.00 98.38 115 TYR A O 1
ATOM 915 N N . PHE A 1 116 ? 9.774 -1.716 -33.346 1.00 97.81 116 PHE A N 1
ATOM 916 C CA . PHE A 1 116 ? 9.948 -3.148 -33.126 1.00 97.81 116 PHE A CA 1
ATOM 917 C C . PHE A 1 116 ? 10.269 -3.830 -34.455 1.00 97.81 116 PHE A C 1
ATOM 919 O O . PHE A 1 116 ? 9.452 -3.788 -35.376 1.00 97.81 116 PHE A O 1
ATOM 926 N N . MET A 1 117 ? 11.455 -4.425 -34.559 1.00 96.12 117 MET A N 1
ATOM 927 C CA . MET A 1 117 ? 11.973 -5.060 -35.771 1.00 96.12 117 MET A CA 1
ATOM 928 C C . MET A 1 117 ? 12.808 -6.281 -35.386 1.00 96.12 117 MET A C 1
ATOM 930 O O . MET A 1 117 ? 13.632 -6.197 -34.480 1.00 96.12 117 MET A O 1
ATOM 934 N N . ASP A 1 118 ? 12.587 -7.409 -36.062 1.00 94.31 118 ASP A N 1
ATOM 935 C CA . ASP A 1 118 ? 13.372 -8.643 -35.899 1.00 94.31 118 ASP A CA 1
ATOM 936 C C . ASP A 1 118 ? 13.509 -9.126 -34.442 1.00 94.31 118 ASP A C 1
ATOM 938 O O . ASP A 1 118 ? 14.570 -9.559 -34.001 1.00 94.31 118 ASP A O 1
ATOM 942 N N . GLY A 1 119 ? 12.422 -9.025 -33.668 1.00 94.81 119 GLY A N 1
ATOM 943 C CA . GLY A 1 119 ? 12.401 -9.434 -32.259 1.00 94.81 119 GLY A CA 1
ATOM 944 C C . GLY A 1 119 ? 13.044 -8.434 -31.293 1.00 94.81 119 GLY A C 1
ATOM 945 O O . GLY A 1 119 ? 13.073 -8.698 -30.093 1.00 94.81 119 GLY A O 1
ATOM 946 N N . LYS A 1 120 ? 13.522 -7.288 -31.790 1.00 98.00 120 LYS A N 1
ATOM 947 C CA . LYS A 1 120 ? 14.155 -6.236 -30.994 1.00 98.00 120 LYS A CA 1
ATOM 948 C C . LYS A 1 120 ? 13.290 -4.990 -30.939 1.00 98.00 120 LYS A C 1
ATOM 950 O O . LYS A 1 120 ? 12.666 -4.602 -31.927 1.00 98.00 120 LYS A O 1
ATOM 955 N N . PHE A 1 121 ? 13.303 -4.319 -29.798 1.00 98.62 121 PHE A N 1
ATOM 956 C CA . PHE A 1 121 ? 12.744 -2.987 -29.637 1.00 98.62 121 PHE A CA 1
ATOM 957 C C . PHE A 1 121 ? 13.876 -1.960 -29.629 1.00 98.62 121 PHE A C 1
ATOM 959 O O . PHE A 1 121 ? 14.727 -1.976 -28.748 1.00 98.62 121 PHE A O 1
ATOM 966 N N . LEU A 1 122 ? 13.911 -1.083 -30.630 1.00 98.50 122 LEU A N 1
ATOM 967 C CA . LEU A 1 122 ? 14.952 -0.074 -30.802 1.00 98.50 122 LEU A CA 1
ATOM 968 C C . LEU A 1 122 ? 14.384 1.302 -30.483 1.00 98.50 122 LEU A C 1
ATOM 970 O O . LEU A 1 122 ? 13.411 1.704 -31.114 1.00 98.50 122 LEU A O 1
ATOM 974 N N . VAL A 1 123 ? 15.001 2.044 -29.567 1.00 98.50 123 VAL A N 1
ATOM 975 C CA . VAL A 1 123 ? 14.605 3.411 -29.197 1.00 98.50 123 VAL A CA 1
ATOM 976 C C . VAL A 1 123 ? 15.691 4.381 -29.626 1.00 98.50 123 VAL A C 1
ATOM 978 O O . VAL A 1 123 ? 16.818 4.287 -29.162 1.00 98.50 123 VAL A O 1
ATOM 981 N N . TYR A 1 124 ? 15.357 5.343 -30.480 1.00 97.94 124 TYR A N 1
ATOM 982 C CA . TYR A 1 124 ? 16.305 6.325 -30.999 1.00 97.94 124 TYR A CA 1
ATOM 983 C C . TYR A 1 124 ? 16.178 7.647 -30.242 1.00 97.94 124 TYR A C 1
ATOM 985 O O . TYR A 1 124 ? 15.161 8.340 -30.345 1.00 97.94 124 TYR A O 1
ATOM 993 N N . PHE A 1 125 ? 17.237 8.024 -29.524 1.00 95.75 125 PHE A N 1
ATOM 994 C CA . PHE A 1 125 ? 17.360 9.350 -28.910 1.00 95.75 125 PHE A CA 1
ATOM 995 C C . PHE A 1 125 ? 17.700 10.411 -29.960 1.00 95.75 125 PHE A C 1
ATOM 997 O O . PHE A 1 125 ? 17.252 11.555 -29.892 1.00 95.75 125 PHE A O 1
ATOM 1004 N N . ASN A 1 126 ? 18.503 10.009 -30.944 1.00 95.00 126 ASN A N 1
ATOM 1005 C CA . ASN A 1 126 ? 18.868 10.755 -32.141 1.00 95.00 126 ASN A CA 1
ATOM 1006 C C . ASN A 1 126 ? 19.387 9.755 -33.206 1.00 95.00 126 ASN A C 1
ATOM 1008 O O . ASN A 1 126 ? 19.487 8.563 -32.906 1.00 95.00 126 ASN A O 1
ATOM 1012 N N . PRO A 1 127 ? 19.712 10.184 -34.442 1.00 95.69 127 PRO A N 1
ATOM 1013 C CA . PRO A 1 127 ? 20.176 9.270 -35.494 1.00 95.69 127 PRO A CA 1
ATOM 1014 C C . PRO A 1 127 ? 21.440 8.470 -35.147 1.00 95.69 127 PRO A C 1
ATOM 1016 O O . PRO A 1 127 ? 21.679 7.420 -35.737 1.00 95.69 127 PRO A O 1
ATOM 1019 N N . GLU A 1 128 ? 22.235 8.950 -34.191 1.00 97.19 128 GLU A N 1
ATOM 1020 C CA . GLU A 1 128 ? 23.515 8.360 -33.809 1.00 97.19 128 GLU A CA 1
ATOM 1021 C C . GLU A 1 128 ? 23.468 7.637 -32.465 1.00 97.19 128 GLU A C 1
ATOM 1023 O O . GLU A 1 128 ? 24.455 7.013 -32.109 1.00 97.19 128 GLU A O 1
ATOM 1028 N N . ASN A 1 129 ? 22.377 7.710 -31.696 1.00 97.44 129 ASN A N 1
ATOM 1029 C CA . ASN A 1 129 ? 22.294 7.119 -30.359 1.00 97.44 129 ASN A CA 1
ATOM 1030 C C . ASN A 1 129 ? 20.967 6.397 -30.168 1.00 97.44 129 ASN A C 1
ATOM 1032 O O . ASN A 1 129 ? 19.894 6.989 -30.344 1.00 97.44 129 ASN A O 1
ATOM 1036 N N . ARG A 1 130 ? 21.047 5.131 -29.760 1.00 97.81 130 ARG A N 1
ATOM 1037 C CA . ARG A 1 130 ? 19.873 4.289 -29.535 1.00 97.81 130 ARG A CA 1
ATOM 1038 C C . ARG A 1 130 ? 20.023 3.376 -28.326 1.00 97.81 130 ARG A C 1
ATOM 1040 O O . ARG A 1 130 ? 21.140 3.015 -27.969 1.00 97.81 130 ARG A O 1
ATOM 1047 N N . LEU A 1 131 ? 18.890 2.955 -27.779 1.00 98.19 131 LEU A N 1
ATOM 1048 C CA . LEU A 1 131 ? 18.773 1.747 -26.966 1.00 98.19 131 LEU A CA 1
ATOM 1049 C C . LEU A 1 131 ? 18.251 0.606 -27.823 1.00 98.19 131 LEU A C 1
ATOM 1051 O O . LEU A 1 131 ? 17.431 0.821 -28.720 1.00 98.19 131 LEU A O 1
ATOM 1055 N N . THR A 1 132 ? 18.693 -0.602 -27.511 1.00 98.50 132 THR A N 1
ATOM 1056 C CA . THR A 1 132 ? 18.120 -1.834 -28.038 1.00 98.50 132 THR A CA 1
ATOM 1057 C C . THR A 1 132 ? 17.725 -2.723 -26.876 1.00 98.50 132 THR A C 1
ATOM 1059 O O . THR A 1 132 ? 18.548 -2.988 -26.008 1.00 98.50 132 THR A O 1
ATOM 1062 N N . PHE A 1 133 ? 16.484 -3.193 -26.901 1.00 98.56 133 PHE A N 1
ATOM 1063 C CA . PHE A 1 133 ? 15.961 -4.190 -25.983 1.00 98.56 133 PHE A CA 1
ATOM 1064 C C . PHE A 1 133 ? 15.657 -5.462 -26.760 1.00 98.56 133 PHE A C 1
ATOM 1066 O O . PHE A 1 133 ? 14.984 -5.427 -27.795 1.00 98.56 133 PHE A O 1
ATOM 1073 N N . GLU A 1 134 ? 16.109 -6.592 -26.247 1.00 97.69 134 GLU A N 1
ATOM 1074 C CA . GLU A 1 134 ? 15.791 -7.904 -26.780 1.00 97.69 134 GLU A CA 1
ATOM 1075 C C . GLU A 1 134 ? 15.720 -8.946 -25.666 1.00 97.69 134 GLU A C 1
ATOM 1077 O O . GLU A 1 134 ? 16.053 -8.691 -24.508 1.00 97.69 134 GLU A O 1
ATOM 1082 N N . LYS A 1 135 ? 15.256 -10.139 -26.026 1.00 95.06 135 LYS A N 1
ATOM 1083 C CA . LYS A 1 135 ? 15.350 -11.311 -25.165 1.00 95.06 135 LYS A CA 1
ATOM 1084 C C . LYS A 1 135 ? 16.394 -12.243 -25.747 1.00 95.06 135 LYS A C 1
ATOM 1086 O O . LYS A 1 135 ? 16.336 -12.579 -26.930 1.00 95.06 135 LYS A O 1
ATOM 1091 N N . THR A 1 136 ? 17.350 -12.664 -24.932 1.00 94.31 136 THR A N 1
ATOM 1092 C CA . THR A 1 136 ? 18.373 -13.608 -25.387 1.00 94.31 136 THR A CA 1
ATOM 1093 C C . THR A 1 136 ? 17.747 -14.976 -25.686 1.00 94.31 136 THR A C 1
ATOM 1095 O O . THR A 1 136 ? 16.637 -15.300 -25.251 1.00 94.31 136 THR A O 1
ATOM 1098 N N . LYS A 1 137 ? 18.511 -15.857 -26.343 1.00 93.06 137 LYS A N 1
ATOM 1099 C CA . LYS A 1 137 ? 18.113 -17.263 -26.542 1.00 93.06 137 LYS A CA 1
ATOM 1100 C C . LYS A 1 137 ? 17.911 -18.059 -25.244 1.00 93.06 137 LYS A C 1
ATOM 1102 O O . LYS A 1 137 ? 17.276 -19.107 -25.292 1.00 93.06 137 LYS A O 1
ATOM 1107 N N . TYR A 1 138 ? 18.457 -17.600 -24.116 1.00 91.12 138 TYR A N 1
ATOM 1108 C CA . TYR A 1 138 ? 18.290 -18.251 -22.812 1.00 91.12 138 TYR A CA 1
ATOM 1109 C C . TYR A 1 138 ? 17.207 -17.583 -21.957 1.00 91.12 138 TYR A C 1
ATOM 1111 O O . TYR A 1 138 ? 16.922 -18.039 -20.854 1.00 91.12 138 TYR A O 1
ATOM 1119 N N . GLY A 1 139 ? 16.552 -16.547 -22.486 1.00 90.06 139 GLY A N 1
ATOM 1120 C CA . GLY A 1 139 ? 15.425 -15.892 -21.843 1.00 90.06 139 GLY A CA 1
ATOM 1121 C C . GLY A 1 139 ? 15.794 -14.735 -20.917 1.00 90.06 139 GLY A C 1
ATOM 1122 O O . GLY A 1 139 ? 14.901 -14.248 -20.224 1.00 90.06 139 GLY A O 1
ATOM 1123 N N . GLU A 1 140 ? 17.050 -14.283 -20.919 1.00 95.50 140 GLU A N 1
ATOM 1124 C CA . GLU A 1 140 ? 17.457 -13.062 -20.222 1.00 95.50 140 GLU A CA 1
ATOM 1125 C C . GLU A 1 140 ? 16.896 -11.818 -20.908 1.00 95.50 140 GLU A C 1
ATOM 1127 O O . GLU A 1 140 ? 16.772 -11.771 -22.136 1.00 95.50 140 GLU A O 1
ATOM 1132 N N . PHE A 1 141 ? 16.613 -10.795 -20.108 1.00 96.75 141 PHE A N 1
ATOM 1133 C CA . PHE A 1 141 ? 16.384 -9.450 -20.609 1.00 96.75 141 PHE A CA 1
ATOM 1134 C C . PHE A 1 141 ? 17.723 -8.833 -20.985 1.00 96.75 141 PHE A C 1
ATOM 1136 O O . PHE A 1 141 ? 18.656 -8.818 -20.180 1.00 96.75 141 PHE A O 1
ATOM 1143 N N . HIS A 1 142 ? 17.822 -8.365 -22.223 1.00 97.56 142 HIS A N 1
ATOM 1144 C CA . HIS A 1 142 ? 19.038 -7.793 -22.770 1.00 97.56 142 HIS A CA 1
ATOM 1145 C C . HIS A 1 142 ? 18.760 -6.375 -23.240 1.00 97.56 142 HIS A C 1
ATOM 1147 O O . HIS A 1 142 ? 18.060 -6.170 -24.231 1.00 97.56 142 HIS A O 1
ATOM 1153 N N . GLU A 1 143 ? 19.321 -5.407 -22.528 1.00 97.81 143 GLU A N 1
ATOM 1154 C CA . GLU A 1 143 ? 19.307 -4.001 -22.914 1.00 97.81 143 GLU A CA 1
ATOM 1155 C C . GLU A 1 143 ? 20.734 -3.544 -23.197 1.00 97.81 143 GLU A C 1
ATOM 1157 O O . GLU A 1 143 ? 21.680 -3.916 -22.508 1.00 97.81 143 GLU A O 1
ATOM 1162 N N . TYR A 1 144 ? 20.919 -2.731 -24.229 1.00 98.00 144 TYR A N 1
ATOM 1163 C CA . TYR A 1 144 ? 22.191 -2.062 -24.450 1.00 98.00 144 TYR A CA 1
ATOM 1164 C C . TYR A 1 144 ? 22.012 -0.756 -25.213 1.00 98.00 144 TYR A C 1
ATOM 1166 O O . TYR A 1 144 ? 21.191 -0.636 -26.128 1.00 98.00 144 TYR A O 1
ATOM 1174 N N . GLY A 1 145 ? 22.829 0.228 -24.853 1.00 97.56 145 GLY A N 1
ATOM 1175 C CA . GLY A 1 145 ? 22.906 1.511 -25.538 1.00 97.56 145 GLY A CA 1
ATOM 1176 C C . GLY A 1 145 ? 24.063 1.545 -26.513 1.00 97.56 145 GLY A C 1
ATOM 1177 O O . GLY A 1 145 ? 25.173 1.127 -26.181 1.00 97.56 145 GLY A O 1
ATOM 1178 N N . GLU A 1 146 ? 23.829 2.081 -27.706 1.00 97.69 146 GLU A N 1
ATOM 1179 C CA . GLU A 1 146 ? 24.835 2.187 -28.758 1.00 97.69 146 GLU A CA 1
ATOM 1180 C C . GLU A 1 146 ? 24.940 3.601 -29.314 1.00 97.69 146 GLU A C 1
ATOM 1182 O O . GLU A 1 146 ? 23.937 4.300 -29.479 1.00 97.69 146 GLU A O 1
ATOM 1187 N N . THR A 1 147 ? 26.163 3.969 -29.694 1.00 97.31 147 THR A N 1
ATOM 1188 C CA . THR A 1 147 ? 26.450 5.163 -30.488 1.00 97.31 147 THR A CA 1
ATOM 1189 C C . THR A 1 147 ? 27.028 4.765 -31.844 1.00 97.31 147 THR A C 1
ATOM 1191 O O . THR A 1 147 ? 27.939 3.935 -31.921 1.00 97.31 147 THR A O 1
ATOM 1194 N N . LEU A 1 148 ? 26.541 5.373 -32.921 1.00 96.94 148 LEU A N 1
ATOM 1195 C CA . LEU A 1 148 ? 27.068 5.208 -34.269 1.00 96.94 148 LEU A CA 1
ATOM 1196 C C . LEU A 1 148 ? 28.377 5.994 -34.411 1.00 96.94 148 LEU A C 1
ATOM 1198 O O . LEU A 1 148 ? 28.397 7.214 -34.285 1.00 96.94 148 LEU A O 1
ATOM 1202 N N . LYS A 1 149 ? 29.487 5.302 -34.687 1.00 93.62 149 LYS A N 1
ATOM 1203 C CA . LYS A 1 149 ? 30.797 5.923 -34.940 1.00 93.62 149 LYS A CA 1
ATOM 1204 C C . LYS A 1 149 ? 31.421 5.331 -36.193 1.00 93.62 149 LYS A C 1
ATOM 1206 O O . LYS A 1 149 ? 31.656 4.127 -36.256 1.00 93.62 149 LYS A O 1
ATOM 1211 N N . ASN A 1 150 ? 31.718 6.183 -37.176 1.00 93.06 150 ASN A N 1
ATOM 1212 C CA . ASN A 1 150 ? 32.299 5.791 -38.467 1.00 93.06 150 ASN A CA 1
ATOM 1213 C C . ASN A 1 150 ? 31.505 4.663 -39.159 1.00 93.06 150 ASN A C 1
ATOM 1215 O O . ASN A 1 150 ? 32.085 3.696 -39.642 1.00 93.06 150 ASN A O 1
ATOM 1219 N N . GLY A 1 151 ? 30.171 4.755 -39.138 1.00 94.12 151 GLY A N 1
ATOM 1220 C CA . GLY A 1 151 ? 29.279 3.754 -39.738 1.00 94.12 151 GLY A CA 1
ATOM 1221 C C . GLY A 1 151 ? 29.102 2.461 -38.933 1.00 94.12 151 GLY A C 1
ATOM 1222 O O . GLY A 1 151 ? 28.377 1.577 -39.376 1.00 94.12 151 GLY A O 1
ATOM 1223 N N . ILE A 1 152 ? 29.720 2.342 -37.752 1.00 95.12 152 ILE A N 1
ATOM 1224 C CA . ILE A 1 152 ? 29.651 1.147 -36.9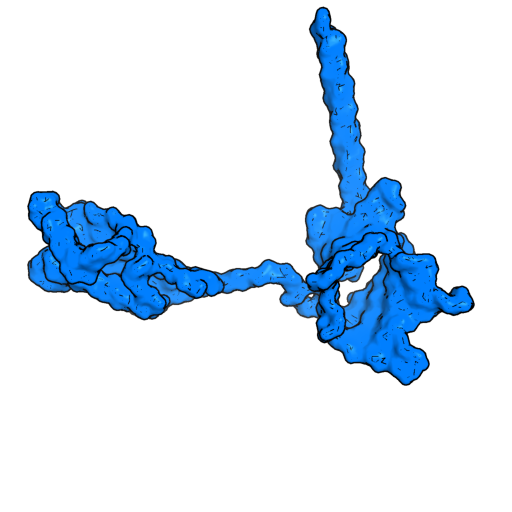02 1.00 95.12 152 ILE A CA 1
ATOM 1225 C C . ILE A 1 152 ? 29.000 1.509 -35.565 1.00 95.12 152 ILE A C 1
ATOM 1227 O O . ILE A 1 152 ? 29.451 2.426 -34.876 1.00 95.12 152 ILE A O 1
ATOM 1231 N N . TRP A 1 153 ? 27.951 0.781 -35.180 1.00 96.19 153 TRP A N 1
ATOM 1232 C CA . TRP A 1 153 ? 27.347 0.897 -33.852 1.00 96.19 153 TRP A CA 1
ATOM 1233 C C . TRP A 1 153 ? 28.292 0.331 -32.794 1.00 96.19 153 TRP A C 1
ATOM 1235 O O . TRP A 1 153 ? 28.815 -0.775 -32.936 1.00 96.19 153 TRP A O 1
ATOM 1245 N N . ARG A 1 154 ? 28.547 1.108 -31.742 1.00 95.56 154 ARG A N 1
ATOM 1246 C CA . ARG A 1 154 ? 29.390 0.704 -30.615 1.00 95.56 154 ARG A CA 1
ATOM 1247 C C . ARG A 1 154 ? 28.608 0.840 -29.321 1.00 95.56 154 ARG A C 1
ATOM 1249 O O . ARG A 1 154 ? 28.096 1.923 -29.041 1.00 95.56 154 ARG A O 1
ATOM 1256 N N . LYS A 1 155 ? 28.562 -0.233 -28.532 1.00 96.44 155 LYS A N 1
ATOM 1257 C CA . LYS A 1 155 ? 27.923 -0.234 -27.214 1.00 96.44 155 LYS A CA 1
ATOM 1258 C C . LYS A 1 155 ? 28.656 0.705 -26.255 1.00 96.44 155 LYS A C 1
ATOM 1260 O O . LYS A 1 155 ? 29.885 0.679 -26.192 1.00 96.44 155 LYS A O 1
ATOM 1265 N N . TYR A 1 156 ? 27.904 1.516 -25.517 1.00 95.06 156 TYR A N 1
ATOM 1266 C CA . TYR A 1 156 ? 28.406 2.313 -24.392 1.00 95.06 156 TYR A CA 1
ATOM 1267 C C . TYR A 1 156 ? 27.908 1.788 -23.039 1.00 95.06 156 TYR A C 1
ATOM 1269 O O . TYR A 1 156 ? 28.535 2.072 -22.021 1.00 95.06 156 TYR A O 1
ATOM 1277 N N . PHE A 1 157 ? 26.853 0.969 -23.025 1.00 96.12 157 PHE A N 1
ATOM 1278 C CA . PHE A 1 157 ? 26.520 0.099 -21.898 1.00 96.12 157 PHE A CA 1
ATOM 1279 C C . PHE A 1 157 ? 25.813 -1.179 -22.363 1.00 96.12 157 PHE A C 1
ATOM 1281 O O . PHE A 1 157 ? 25.344 -1.239 -23.502 1.00 96.12 157 PHE A O 1
ATOM 1288 N N . GLU A 1 158 ? 25.757 -2.185 -21.493 1.00 97.25 158 GLU A N 1
ATOM 1289 C CA . GLU A 1 158 ? 25.062 -3.451 -21.713 1.00 97.25 158 GLU A CA 1
ATOM 1290 C C . GLU A 1 158 ? 24.605 -4.092 -20.399 1.00 97.25 158 GLU A C 1
ATOM 1292 O O . GLU A 1 158 ? 25.384 -4.249 -19.455 1.00 97.25 158 GLU A O 1
ATOM 1297 N N . ASP A 1 159 ? 23.356 -4.540 -20.405 1.00 96.12 159 ASP A N 1
ATOM 1298 C CA . ASP A 1 159 ? 22.641 -5.147 -19.298 1.00 96.12 159 ASP A CA 1
ATOM 1299 C C . ASP A 1 159 ? 22.134 -6.512 -19.768 1.00 96.12 159 ASP A C 1
ATOM 1301 O O . ASP A 1 159 ? 21.338 -6.609 -20.698 1.00 96.12 159 ASP A O 1
ATOM 1305 N N . ILE A 1 160 ? 22.611 -7.588 -19.138 1.00 95.12 160 ILE A N 1
ATOM 1306 C CA . ILE A 1 160 ? 22.091 -8.948 -19.344 1.00 95.12 160 ILE A CA 1
ATOM 1307 C C . ILE A 1 160 ? 21.527 -9.406 -18.006 1.00 95.12 160 ILE A C 1
ATOM 1309 O O . ILE A 1 160 ? 22.268 -9.758 -17.080 1.00 95.12 160 ILE A O 1
ATOM 1313 N N . LEU A 1 161 ? 20.206 -9.323 -17.889 1.00 95.69 161 LEU A N 1
ATOM 1314 C CA . LEU A 1 161 ? 19.485 -9.434 -16.634 1.00 95.69 161 LEU A CA 1
ATOM 1315 C C . LEU A 1 161 ? 18.687 -10.734 -16.588 1.00 95.69 161 LEU A C 1
ATOM 1317 O O . LEU A 1 161 ? 17.934 -11.085 -17.497 1.00 95.69 161 LEU A O 1
ATOM 1321 N N . GLN A 1 162 ? 18.855 -11.454 -15.486 1.00 95.00 162 GLN A N 1
ATOM 1322 C CA . GLN A 1 162 ? 18.137 -12.693 -15.227 1.00 95.00 162 GLN A CA 1
ATOM 1323 C C . GLN A 1 162 ? 16.743 -12.373 -14.680 1.00 95.00 162 GLN A C 1
ATOM 1325 O O . GLN A 1 162 ? 16.579 -11.327 -14.040 1.00 95.00 162 GLN A O 1
ATOM 1330 N N . PRO A 1 163 ? 15.751 -13.264 -14.861 1.00 91.00 163 PRO A N 1
ATOM 1331 C CA . PRO A 1 163 ? 14.473 -13.151 -14.174 1.00 91.00 163 PRO A CA 1
ATOM 1332 C C . PRO A 1 163 ? 14.686 -12.970 -12.665 1.00 91.00 163 PRO A C 1
ATOM 1334 O O . PRO A 1 163 ? 15.228 -13.835 -11.975 1.00 91.00 163 PRO A O 1
ATOM 1337 N N . GLY A 1 164 ? 14.293 -11.806 -12.162 1.00 79.62 164 GLY A N 1
ATOM 1338 C CA . GLY A 1 164 ? 14.278 -11.487 -10.746 1.00 79.62 164 GLY A CA 1
ATOM 1339 C C . GLY A 1 164 ? 13.066 -12.122 -10.064 1.00 79.62 164 GLY A C 1
ATOM 1340 O O . GLY A 1 164 ? 12.050 -12.393 -10.711 1.00 79.62 164 GLY A O 1
ATOM 1341 N N . PRO A 1 165 ? 13.131 -12.366 -8.748 1.00 65.69 165 PRO A N 1
ATOM 1342 C CA . PRO A 1 165 ? 12.012 -12.956 -8.035 1.00 65.69 165 PRO A CA 1
ATOM 1343 C C . PRO A 1 165 ? 10.808 -11.981 -8.062 1.00 65.69 165 PRO A C 1
ATOM 1345 O O . PRO A 1 165 ? 10.965 -10.755 -8.096 1.00 65.69 165 PRO A O 1
ATOM 1348 N N . SER A 1 166 ? 9.581 -12.516 -8.124 1.00 54.78 166 SER A N 1
ATOM 1349 C CA . SER A 1 166 ? 8.335 -11.768 -8.415 1.00 54.78 166 SER A CA 1
ATOM 1350 C C . SER A 1 166 ? 7.988 -10.660 -7.404 1.00 54.78 166 SER A C 1
ATOM 1352 O O . SER A 1 166 ? 7.054 -9.887 -7.601 1.00 54.78 166 SER A O 1
ATOM 1354 N N . ASN A 1 167 ? 8.739 -10.581 -6.313 1.00 48.94 167 ASN A N 1
ATOM 1355 C CA . ASN A 1 167 ? 8.651 -9.616 -5.224 1.00 48.94 167 ASN A CA 1
ATOM 1356 C C . ASN A 1 167 ? 9.208 -8.220 -5.565 1.00 48.94 167 ASN A C 1
ATOM 1358 O O . ASN A 1 167 ? 9.096 -7.334 -4.725 1.00 48.94 167 ASN A O 1
ATOM 1362 N N . TYR A 1 168 ? 9.731 -7.995 -6.777 1.00 44.84 168 TYR A N 1
ATOM 1363 C CA . TYR A 1 168 ? 10.113 -6.665 -7.281 1.00 44.84 168 TYR A CA 1
ATOM 1364 C C . TYR A 1 168 ? 9.100 -6.087 -8.279 1.00 44.84 168 TYR A C 1
ATOM 1366 O O . TYR A 1 168 ? 9.459 -5.605 -9.341 1.00 44.84 168 TYR A O 1
ATOM 1374 N N . SER A 1 169 ? 7.813 -6.095 -7.935 1.00 44.91 169 SER A N 1
ATOM 1375 C CA . SER A 1 169 ? 6.934 -5.052 -8.478 1.00 44.91 169 SER A CA 1
ATOM 1376 C C . SER A 1 169 ? 7.257 -3.748 -7.740 1.00 44.91 169 SER A C 1
ATOM 1378 O O . SER A 1 169 ? 7.650 -3.790 -6.570 1.00 44.91 169 SER A O 1
ATOM 1380 N N . PHE A 1 170 ? 6.997 -2.583 -8.339 1.00 44.62 170 PHE A N 1
ATOM 1381 C CA . PHE A 1 170 ? 6.474 -1.458 -7.556 1.00 44.62 170 PHE A CA 1
ATOM 1382 C C . PHE A 1 170 ? 5.147 -1.946 -6.951 1.00 44.62 170 PHE A C 1
ATOM 1384 O O . PHE A 1 170 ? 4.051 -1.638 -7.415 1.00 44.62 170 PHE A O 1
ATOM 1391 N N . SER A 1 171 ? 5.242 -2.842 -5.966 1.00 42.69 171 SER A N 1
ATOM 1392 C CA . SER A 1 171 ? 4.102 -3.325 -5.229 1.00 42.69 171 SER A CA 1
ATOM 1393 C C . SER A 1 171 ? 3.580 -2.064 -4.585 1.00 42.69 171 SER A C 1
ATOM 1395 O O . SER A 1 171 ? 4.340 -1.381 -3.886 1.00 42.69 171 SER A O 1
ATOM 1397 N N . ARG A 1 172 ? 2.306 -1.736 -4.816 1.00 45.97 172 ARG A N 1
ATOM 1398 C CA . ARG A 1 172 ? 1.550 -0.960 -3.835 1.00 45.97 172 ARG A CA 1
ATOM 1399 C C . ARG A 1 172 ? 2.013 -1.495 -2.486 1.00 45.97 172 ARG A C 1
ATOM 1401 O O . ARG A 1 172 ? 1.829 -2.697 -2.280 1.00 45.97 172 ARG A O 1
ATOM 1408 N N . LYS A 1 173 ? 2.733 -0.677 -1.694 1.00 44.72 173 LYS A N 1
ATOM 1409 C CA . LYS A 1 173 ? 3.316 -1.091 -0.409 1.00 44.72 173 LYS A CA 1
ATOM 1410 C C . LYS A 1 173 ? 2.249 -1.948 0.234 1.00 44.72 173 LYS A C 1
ATOM 1412 O O . LYS A 1 173 ? 1.133 -1.455 0.388 1.00 44.72 173 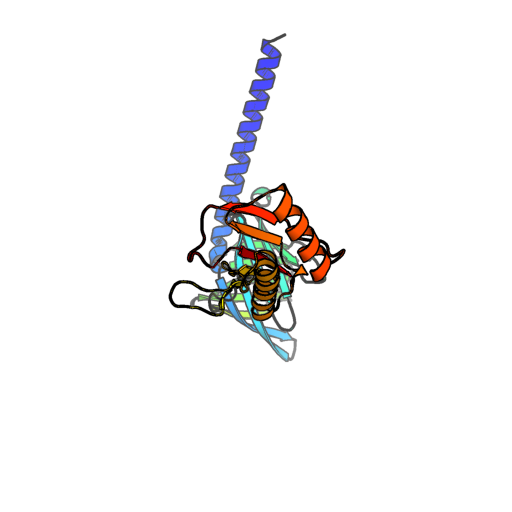LYS A O 1
ATOM 1417 N N . LYS A 1 174 ? 2.506 -3.252 0.384 1.00 51.34 174 LYS A N 1
ATOM 1418 C CA . LYS A 1 174 ? 1.465 -4.169 0.836 1.00 51.34 174 LYS A CA 1
ATOM 1419 C C . LYS A 1 174 ? 1.154 -3.724 2.251 1.00 51.34 174 LYS A C 1
ATOM 1421 O O . LYS A 1 174 ? 1.913 -4.042 3.163 1.00 51.34 174 LYS A O 1
ATOM 1426 N N . GLU A 1 175 ? 0.117 -2.901 2.378 1.00 67.94 175 GLU A N 1
ATOM 1427 C CA . GLU A 1 175 ? -0.319 -2.326 3.636 1.00 67.94 175 GLU A CA 1
ATOM 1428 C C . GLU A 1 175 ? -0.505 -3.506 4.570 1.00 67.94 175 GLU A C 1
ATOM 1430 O O . GLU A 1 175 ? -1.324 -4.402 4.339 1.00 67.94 175 GLU A O 1
ATOM 1435 N N . THR A 1 176 ? 0.389 -3.594 5.547 1.00 81.44 176 THR A N 1
ATOM 1436 C CA . THR A 1 176 ? 0.397 -4.731 6.445 1.00 81.44 176 THR A CA 1
ATOM 1437 C C . THR A 1 176 ? -0.595 -4.396 7.532 1.00 81.44 176 THR A C 1
ATOM 1439 O O . THR A 1 176 ? -0.318 -3.583 8.409 1.00 81.44 176 THR A O 1
ATOM 1442 N N . ILE A 1 177 ? -1.780 -4.987 7.423 1.00 91.38 177 ILE A N 1
ATOM 1443 C CA . ILE A 1 177 ? -2.781 -4.934 8.478 1.00 91.38 177 ILE A CA 1
ATOM 1444 C C . ILE A 1 177 ? -2.510 -6.112 9.406 1.00 91.38 177 ILE A C 1
ATOM 1446 O O . ILE A 1 177 ? -2.627 -7.269 8.994 1.00 91.38 177 ILE A O 1
ATOM 1450 N N . THR A 1 178 ? -2.136 -5.829 10.649 1.00 95.12 178 THR A N 1
ATOM 1451 C CA . THR A 1 178 ? -1.990 -6.852 11.687 1.00 95.12 178 THR A CA 1
ATOM 1452 C C . THR A 1 178 ? -3.209 -6.852 12.599 1.00 95.12 178 THR A C 1
ATOM 1454 O O . THR A 1 178 ? -3.889 -5.839 12.776 1.00 95.12 178 THR A O 1
ATOM 1457 N N . LYS A 1 179 ? -3.511 -8.022 13.167 1.00 97.19 179 LYS A N 1
ATOM 1458 C CA . LYS A 1 179 ? -4.561 -8.184 14.170 1.00 97.19 179 LYS A CA 1
ATOM 1459 C C . LYS A 1 179 ? -3.962 -8.797 15.426 1.00 97.19 179 LYS A C 1
ATOM 1461 O O . LYS A 1 179 ? -3.327 -9.845 15.345 1.00 97.19 179 LYS A O 1
ATOM 1466 N N . GLU A 1 180 ? -4.200 -8.166 16.567 1.00 98.00 180 GLU A N 1
ATOM 1467 C CA . GLU A 1 180 ? -3.712 -8.605 17.874 1.00 98.00 180 GLU A CA 1
ATOM 1468 C C . GLU A 1 180 ? -4.888 -8.818 18.833 1.00 98.00 180 GLU A C 1
ATOM 1470 O O . GLU A 1 180 ? -5.851 -8.047 18.837 1.00 98.00 180 GLU A O 1
ATOM 1475 N N . TYR A 1 181 ? -4.805 -9.874 19.642 1.00 98.06 181 TYR A N 1
ATOM 1476 C CA . TYR A 1 181 ? -5.758 -10.187 20.703 1.00 98.06 181 TYR A CA 1
ATOM 1477 C C . TYR A 1 181 ? -5.067 -9.976 22.051 1.00 98.06 181 TYR A C 1
ATOM 1479 O O . TYR A 1 181 ? -4.126 -10.695 22.381 1.00 98.06 181 TYR A O 1
ATOM 1487 N N . ILE A 1 182 ? -5.533 -9.000 22.826 1.00 98.19 182 ILE A N 1
ATOM 1488 C CA . ILE A 1 182 ? -4.937 -8.603 24.102 1.00 98.19 182 ILE A CA 1
ATOM 1489 C C . ILE A 1 182 ? -5.880 -8.996 25.246 1.00 98.19 182 ILE A C 1
ATOM 1491 O O . ILE A 1 182 ? -7.075 -8.692 25.232 1.00 98.19 182 ILE A O 1
ATOM 1495 N N . ASP A 1 183 ? -5.315 -9.661 26.255 1.00 97.19 183 ASP A N 1
ATOM 1496 C CA . ASP A 1 183 ? -6.026 -10.223 27.413 1.00 97.19 183 ASP A CA 1
ATOM 1497 C C . ASP A 1 183 ? -7.224 -11.121 27.022 1.00 97.19 183 ASP A C 1
ATOM 1499 O O . ASP A 1 183 ? -8.385 -10.801 27.329 1.00 97.19 183 ASP A O 1
ATOM 1503 N N . PRO A 1 184 ? -6.970 -12.227 26.290 1.00 97.31 184 PRO A N 1
ATOM 1504 C CA . PRO A 1 184 ? -7.988 -13.226 26.012 1.00 97.31 184 PRO A CA 1
ATOM 1505 C C . PRO A 1 184 ? -8.402 -13.950 27.297 1.00 97.31 184 PRO A C 1
ATOM 1507 O O . PRO A 1 184 ? -7.568 -14.388 28.087 1.00 97.31 184 PRO A O 1
ATOM 1510 N N . ILE A 1 185 ? -9.708 -14.117 27.469 1.00 93.81 185 ILE A N 1
ATOM 1511 C CA . ILE A 1 185 ? -10.323 -14.953 28.500 1.00 93.81 185 ILE A CA 1
ATOM 1512 C C . ILE A 1 185 ? -11.151 -16.053 27.830 1.00 93.81 185 ILE A C 1
ATOM 1514 O O . ILE A 1 185 ? -11.358 -16.042 26.619 1.00 93.81 185 ILE A O 1
ATOM 1518 N N . THR A 1 186 ? -11.661 -17.004 28.612 1.00 93.56 186 THR A N 1
ATOM 1519 C CA . THR A 1 186 ? -12.347 -18.197 28.087 1.00 93.56 186 THR A CA 1
ATOM 1520 C C . THR A 1 186 ? -13.481 -17.887 27.105 1.00 93.56 186 THR A C 1
ATOM 1522 O O . THR A 1 186 ? -13.647 -18.602 26.124 1.00 93.56 186 THR A O 1
ATOM 1525 N N . ALA A 1 187 ? -14.266 -16.834 27.356 1.00 92.50 187 ALA A N 1
ATOM 1526 C CA . ALA A 1 187 ? -15.452 -16.517 26.558 1.00 92.50 187 ALA A CA 1
ATOM 1527 C C . ALA A 1 187 ? -15.228 -15.436 25.483 1.00 92.50 187 ALA A C 1
ATOM 1529 O O . ALA A 1 187 ? -16.026 -15.339 24.554 1.00 92.50 187 ALA A O 1
ATOM 1530 N N . LEU A 1 188 ? -14.197 -14.591 25.619 1.00 95.69 188 LEU A N 1
ATOM 1531 C CA . LEU A 1 188 ? -13.976 -13.419 24.761 1.00 95.69 188 LEU A CA 1
ATOM 1532 C C . LEU A 1 188 ? -12.542 -12.887 24.871 1.00 95.69 188 LEU A C 1
ATOM 1534 O O . LEU A 1 188 ? -11.778 -13.285 25.742 1.00 95.69 188 LEU A O 1
ATOM 1538 N N . THR A 1 189 ? -12.186 -11.921 24.028 1.00 97.94 189 THR A N 1
ATOM 1539 C CA . THR A 1 189 ? -10.965 -11.117 24.190 1.00 97.94 189 THR A CA 1
ATOM 1540 C C . THR A 1 189 ? -11.330 -9.721 24.668 1.00 97.94 189 THR A C 1
ATOM 1542 O O . THR A 1 189 ? -12.210 -9.092 24.085 1.00 97.94 189 THR A O 1
ATOM 1545 N N . ASN A 1 190 ? -10.665 -9.230 25.718 1.00 98.06 190 ASN A N 1
ATOM 1546 C CA . ASN A 1 190 ? -10.985 -7.915 26.276 1.00 98.06 190 ASN A CA 1
ATOM 1547 C C . ASN A 1 190 ? -10.648 -6.771 25.318 1.00 98.06 190 ASN A C 1
ATOM 1549 O O . ASN A 1 190 ? -11.374 -5.777 25.295 1.00 98.06 190 ASN A O 1
ATOM 1553 N N . VAL A 1 191 ? -9.568 -6.906 24.541 1.00 98.69 191 VAL A N 1
ATOM 1554 C CA . VAL A 1 191 ? -9.165 -5.911 23.548 1.00 98.69 191 VAL A CA 1
ATOM 1555 C C . VAL A 1 191 ? -8.705 -6.587 22.262 1.00 98.69 191 VAL A C 1
ATOM 1557 O O . VAL A 1 191 ? -7.862 -7.481 22.279 1.00 98.69 191 VAL A O 1
ATOM 1560 N N . VAL A 1 192 ? -9.237 -6.137 21.131 1.00 98.62 192 VAL A N 1
ATOM 1561 C CA . VAL A 1 192 ? -8.756 -6.532 19.805 1.00 98.62 192 VAL A CA 1
ATOM 1562 C C . VAL A 1 192 ? -8.228 -5.299 19.095 1.00 98.62 192 VAL A C 1
ATOM 1564 O O . VAL A 1 192 ? -8.944 -4.306 18.967 1.00 98.62 192 VAL A O 1
ATOM 1567 N N . CYS A 1 193 ? -6.999 -5.378 18.597 1.00 98.38 193 CYS A N 1
ATOM 1568 C CA . CYS A 1 193 ? -6.385 -4.318 17.810 1.00 98.38 193 CYS A CA 1
ATOM 1569 C C . CYS A 1 193 ? -6.334 -4.728 16.339 1.00 98.38 193 CYS A C 1
ATOM 1571 O O . CYS A 1 193 ? -5.939 -5.850 16.021 1.00 98.38 193 CYS A O 1
ATOM 1573 N N . VAL A 1 194 ? -6.712 -3.815 15.445 1.00 97.88 194 VAL A N 1
ATOM 1574 C CA . VAL A 1 194 ? -6.454 -3.915 14.004 1.00 97.88 194 VAL A CA 1
ATOM 1575 C C . VAL A 1 194 ? -5.565 -2.745 13.626 1.00 97.88 194 VAL A C 1
ATOM 1577 O O . VAL A 1 194 ? -5.988 -1.587 13.652 1.00 97.88 194 VAL A O 1
ATOM 1580 N N . GLU A 1 195 ? -4.315 -3.052 13.324 1.00 96.06 195 GLU A N 1
ATOM 1581 C CA . GLU A 1 195 ? -3.253 -2.073 13.184 1.00 96.06 195 GLU A CA 1
ATOM 1582 C C . GLU A 1 195 ? -2.823 -1.961 11.727 1.00 96.06 195 GLU A C 1
ATOM 1584 O O . GLU A 1 195 ? -2.450 -2.939 11.087 1.00 96.06 195 GLU A O 1
ATOM 1589 N N . HIS A 1 196 ? -2.904 -0.737 11.221 1.00 91.62 196 HIS A N 1
ATOM 1590 C CA . HIS A 1 196 ? -2.326 -0.296 9.967 1.00 91.62 196 HIS A CA 1
ATOM 1591 C C . HIS A 1 196 ? -1.060 0.533 10.261 1.00 91.62 196 HIS A C 1
ATOM 1593 O O . HIS A 1 196 ? -0.744 0.853 11.414 1.00 91.62 196 HIS A O 1
ATOM 1599 N N . GLU A 1 197 ? -0.318 0.910 9.222 1.00 87.25 197 GLU A N 1
ATOM 1600 C CA . GLU A 1 197 ? 0.919 1.686 9.354 1.00 87.25 197 GLU A CA 1
ATOM 1601 C C . GLU A 1 197 ? 0.700 3.028 10.059 1.00 87.25 197 GLU A C 1
ATOM 1603 O O . GLU A 1 197 ? 1.506 3.404 10.902 1.00 87.25 197 GLU A O 1
ATOM 1608 N N . ASN A 1 198 ? -0.426 3.691 9.774 1.00 91.81 198 ASN A N 1
ATOM 1609 C CA . ASN A 1 198 ? -0.710 5.056 10.236 1.00 91.81 198 ASN A CA 1
ATOM 1610 C C . ASN A 1 198 ? -1.731 5.131 11.384 1.00 91.81 198 ASN A C 1
ATOM 1612 O O . ASN A 1 198 ? -1.892 6.179 12.002 1.00 91.81 198 ASN A O 1
ATOM 1616 N N . PHE A 1 199 ? -2.472 4.054 11.650 1.00 95.88 199 PHE A N 1
ATOM 1617 C CA . PHE A 1 199 ? -3.495 4.046 12.695 1.00 95.88 199 PHE A CA 1
ATOM 1618 C C . PHE A 1 199 ? -3.693 2.654 13.287 1.00 95.88 199 PHE A C 1
ATOM 1620 O O . PHE A 1 199 ? -3.427 1.639 12.643 1.00 95.88 199 PHE A O 1
ATOM 1627 N N . LYS A 1 200 ? -4.218 2.605 14.509 1.00 97.81 200 LYS A N 1
ATOM 1628 C CA . LYS A 1 200 ? -4.635 1.381 15.194 1.00 97.81 200 LYS A CA 1
ATOM 1629 C C . LYS A 1 200 ? -6.083 1.528 15.646 1.00 97.81 200 LYS A C 1
ATOM 1631 O O . LYS A 1 200 ? -6.381 2.384 16.474 1.00 97.81 200 LYS A O 1
ATOM 1636 N N . ASN A 1 201 ? -6.968 0.686 15.113 1.00 98.38 201 ASN A N 1
ATOM 1637 C CA . ASN A 1 201 ? -8.321 0.532 15.645 1.00 98.38 201 ASN A CA 1
ATOM 1638 C C . ASN A 1 201 ? -8.272 -0.396 16.852 1.00 98.38 201 ASN A C 1
ATOM 1640 O O . ASN A 1 201 ? -7.649 -1.456 16.787 1.00 98.38 201 ASN A O 1
ATOM 1644 N N . ILE A 1 202 ? -8.942 -0.009 17.928 1.00 98.75 202 ILE A N 1
ATOM 1645 C CA . ILE A 1 202 ? -8.935 -0.711 19.207 1.00 98.75 202 ILE A CA 1
ATOM 1646 C C . ILE A 1 202 ? -10.388 -0.949 19.601 1.00 98.75 202 ILE A C 1
ATOM 1648 O O . ILE A 1 202 ? -11.147 -0.003 19.808 1.00 98.75 202 ILE A O 1
ATOM 1652 N N . TYR A 1 203 ? -10.770 -2.215 19.703 1.00 98.69 203 TYR A N 1
ATOM 1653 C CA . TYR A 1 203 ? -12.111 -2.640 20.089 1.00 98.69 203 TYR A CA 1
ATOM 1654 C C . TYR A 1 203 ? -12.062 -3.198 21.503 1.00 98.69 203 TYR A C 1
ATOM 1656 O O . TYR A 1 203 ? -11.335 -4.160 21.753 1.00 98.69 203 TYR A O 1
ATOM 1664 N N . ILE A 1 204 ? -12.822 -2.599 22.417 1.00 98.75 204 ILE A N 1
ATOM 1665 C CA . ILE A 1 204 ? -12.822 -2.955 23.835 1.00 98.75 204 ILE A CA 1
ATOM 1666 C C . ILE A 1 204 ? -14.147 -3.625 24.180 1.00 98.75 204 ILE A C 1
ATOM 1668 O O . ILE A 1 204 ? -15.218 -3.039 24.004 1.00 98.75 204 ILE A O 1
ATOM 1672 N N . ALA A 1 205 ? -14.067 -4.854 24.688 1.00 98.31 205 ALA A N 1
ATOM 1673 C CA . ALA A 1 205 ? -15.224 -5.600 25.165 1.00 98.31 205 ALA A CA 1
ATOM 1674 C C . ALA A 1 205 ? -15.880 -4.921 26.379 1.00 98.31 205 ALA A C 1
ATOM 1676 O O . ALA A 1 205 ? -15.278 -4.070 27.037 1.00 98.31 205 ALA A O 1
ATOM 1677 N N . GLY A 1 206 ? -17.096 -5.353 26.715 1.00 97.94 206 GLY A N 1
ATOM 1678 C CA . GLY A 1 206 ? -17.816 -4.903 27.903 1.00 97.94 206 GLY A CA 1
ATOM 1679 C C . GLY A 1 206 ? -16.993 -5.013 29.190 1.00 97.94 206 GLY A C 1
ATOM 1680 O O . GLY A 1 206 ? -16.513 -6.085 29.556 1.00 97.94 206 GLY A O 1
ATOM 1681 N N . GLN A 1 207 ? -16.814 -3.886 29.872 1.00 98.19 207 GLN A N 1
ATOM 1682 C CA . GLN A 1 207 ? -16.168 -3.750 31.167 1.00 98.19 207 GLN A CA 1
ATOM 1683 C C . GLN A 1 207 ? -17.245 -3.465 32.212 1.00 98.19 207 GLN A C 1
ATOM 1685 O O . GLN A 1 207 ? -17.816 -2.372 32.262 1.00 98.19 207 GLN A O 1
ATOM 1690 N N . VAL A 1 208 ? -17.526 -4.458 33.053 1.00 97.94 208 VAL A N 1
ATOM 1691 C CA . VAL A 1 208 ? -18.489 -4.309 34.145 1.00 97.94 208 VAL A CA 1
ATOM 1692 C C . VAL A 1 208 ? -17.892 -3.575 35.335 1.00 97.94 208 VAL A C 1
ATOM 1694 O O . VAL A 1 208 ? -16.765 -3.833 35.763 1.00 97.94 208 VAL A O 1
ATOM 1697 N N . GLY A 1 209 ? -18.692 -2.692 35.920 1.00 97.25 209 GLY A N 1
ATOM 1698 C CA . GLY A 1 209 ? -18.320 -1.984 37.130 1.00 97.25 209 GLY A CA 1
ATOM 1699 C C . GLY A 1 209 ? -18.213 -2.887 38.362 1.00 97.25 209 GLY A C 1
ATOM 1700 O O . GLY A 1 209 ? -18.744 -4.002 38.447 1.00 97.25 209 GLY A O 1
ATOM 1701 N N . THR A 1 210 ? -17.520 -2.378 39.371 1.00 97.12 210 THR A N 1
ATOM 1702 C CA . THR A 1 210 ? -17.395 -2.964 40.709 1.00 97.12 210 THR A CA 1
ATOM 1703 C C . THR A 1 210 ? -17.792 -1.940 41.771 1.00 97.12 210 THR A C 1
ATOM 1705 O O . THR A 1 210 ? -17.683 -0.736 41.559 1.00 97.12 210 THR A O 1
ATOM 1708 N N . GLY A 1 211 ? -18.297 -2.414 42.909 1.00 97.38 211 GLY A N 1
ATOM 1709 C CA . GLY A 1 211 ? -18.875 -1.561 43.949 1.00 97.38 211 GLY A CA 1
ATOM 1710 C C . GLY A 1 211 ? -20.358 -1.842 44.178 1.00 97.38 211 GLY A C 1
ATOM 1711 O O . GLY A 1 211 ? -20.980 -2.618 43.452 1.00 97.38 211 GLY A O 1
ATOM 1712 N N . LYS A 1 212 ? -20.910 -1.229 45.226 1.00 96.81 212 LYS A N 1
ATOM 1713 C CA . LYS A 1 212 ? -22.285 -1.464 45.691 1.00 9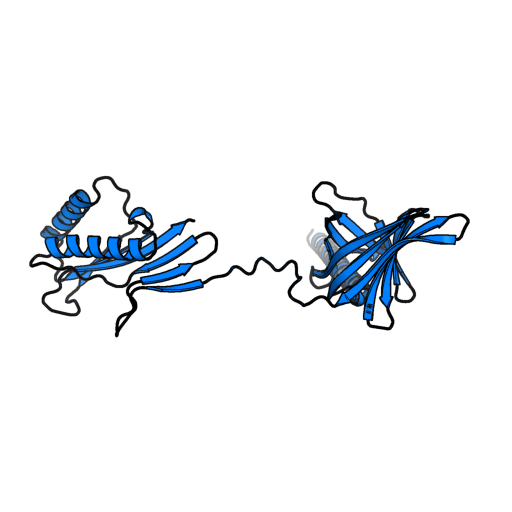6.81 212 LYS A CA 1
ATOM 1714 C C . LYS A 1 212 ? -23.313 -0.578 44.991 1.00 96.81 212 LYS A C 1
ATOM 1716 O O . LYS A 1 212 ? -24.482 -0.938 44.946 1.00 96.81 212 LYS A O 1
ATOM 1721 N N . THR A 1 213 ? -22.897 0.580 44.481 1.00 98.00 213 THR A N 1
ATOM 1722 C CA . THR A 1 213 ? -23.790 1.562 43.852 1.00 98.00 213 THR A CA 1
ATOM 1723 C C . THR A 1 213 ? -23.504 1.696 42.358 1.00 98.00 213 THR A C 1
ATOM 1725 O O . THR A 1 213 ? -22.381 1.443 41.915 1.00 98.00 213 THR A O 1
ATOM 1728 N N . LYS A 1 214 ? -24.500 2.148 41.583 1.00 98.31 214 LYS A N 1
ATOM 1729 C CA . LYS A 1 214 ? -24.337 2.504 40.160 1.00 98.31 214 LYS A CA 1
ATOM 1730 C C . LYS A 1 214 ? -23.184 3.491 39.951 1.00 98.31 214 LYS A C 1
ATOM 1732 O O . LYS A 1 214 ? -22.385 3.300 39.047 1.00 98.31 214 LYS A O 1
ATOM 1737 N N . GLU A 1 215 ? -23.047 4.480 40.834 1.00 98.44 215 GLU A N 1
ATOM 1738 C CA . GLU A 1 215 ? -21.975 5.485 40.785 1.00 98.44 215 GLU A CA 1
ATOM 1739 C C . GLU A 1 215 ? -20.576 4.861 40.922 1.00 98.44 215 GLU A C 1
ATOM 1741 O O . GLU A 1 215 ? -19.710 5.084 40.078 1.00 98.44 215 GLU A O 1
ATOM 1746 N N . GLN A 1 216 ? -20.370 3.988 41.917 1.00 98.56 216 GLN A N 1
ATOM 1747 C CA . GLN A 1 216 ? -19.100 3.265 42.087 1.00 98.56 216 GLN A CA 1
ATOM 1748 C C . GLN A 1 216 ? -18.798 2.352 40.892 1.00 98.56 216 GLN A C 1
ATOM 1750 O O . GLN A 1 216 ? -17.656 2.261 40.430 1.00 98.56 216 GLN A O 1
ATOM 1755 N N . GLN A 1 217 ? -19.828 1.681 40.375 1.00 98.75 217 GLN A N 1
ATOM 1756 C CA . GLN A 1 217 ? -19.690 0.805 39.220 1.00 98.75 217 GLN A CA 1
ATOM 1757 C C . GLN A 1 217 ? -19.365 1.586 37.944 1.00 98.75 217 GLN A C 1
ATOM 1759 O O . GLN A 1 217 ? -18.486 1.163 37.199 1.00 98.75 217 GLN A O 1
ATOM 1764 N N . LEU A 1 218 ? -19.977 2.750 37.721 1.00 98.62 218 LEU A N 1
ATOM 1765 C CA . LEU A 1 218 ? -19.658 3.611 36.586 1.00 98.62 218 LEU A CA 1
ATOM 1766 C C . LEU A 1 218 ? -18.213 4.121 36.659 1.00 98.62 218 LEU A C 1
ATOM 1768 O O . LEU A 1 218 ? -17.477 4.012 35.680 1.00 98.62 218 LEU A O 1
ATOM 1772 N N . GLU A 1 219 ? -17.771 4.600 37.826 1.00 98.56 219 GLU A N 1
ATOM 1773 C CA . GLU A 1 219 ? -16.387 5.052 38.025 1.00 98.56 219 GLU A CA 1
ATOM 1774 C C . GLU A 1 219 ? -15.360 3.951 37.741 1.00 98.56 219 GLU A C 1
ATOM 1776 O O . GLU A 1 219 ? -14.331 4.183 37.104 1.00 98.56 219 GLU A O 1
ATOM 1781 N N . THR A 1 220 ? -15.618 2.739 38.227 1.00 98.62 220 THR A N 1
ATOM 1782 C CA . THR A 1 220 ? -14.694 1.614 38.043 1.00 98.62 220 THR A CA 1
ATOM 1783 C C . THR A 1 220 ? -14.740 1.046 36.627 1.00 98.62 220 THR A C 1
ATOM 1785 O O . THR A 1 220 ? -13.699 0.620 36.129 1.00 98.62 220 THR A O 1
ATOM 1788 N N . ALA A 1 221 ? -15.887 1.101 35.946 1.00 98.44 221 ALA A N 1
ATOM 1789 C CA . ALA A 1 221 ? -16.003 0.722 34.541 1.00 98.44 221 ALA A CA 1
ATOM 1790 C C . ALA A 1 221 ? -15.211 1.677 33.628 1.00 98.44 221 ALA A C 1
ATOM 1792 O O . ALA A 1 221 ? -14.475 1.213 32.758 1.00 98.44 221 ALA A O 1
ATOM 1793 N N . TYR A 1 222 ? -15.251 2.994 33.880 1.00 98.31 222 TYR A N 1
ATOM 1794 C CA . TYR A 1 222 ? -14.388 3.960 33.183 1.00 98.31 222 TYR A CA 1
ATOM 1795 C C . TYR A 1 222 ? -12.897 3.652 33.371 1.00 98.31 222 TYR A C 1
ATOM 1797 O O . TYR A 1 222 ? -12.155 3.556 32.394 1.00 98.31 222 TYR A O 1
ATOM 1805 N N . LYS A 1 223 ? -12.460 3.395 34.611 1.00 98.31 223 LYS A N 1
ATOM 1806 C CA . LYS A 1 223 ? -11.065 3.009 34.901 1.00 98.31 223 LYS A CA 1
ATOM 1807 C C . LYS A 1 223 ? -10.660 1.702 34.217 1.00 98.31 223 LYS A C 1
ATOM 1809 O O . LYS A 1 223 ? -9.509 1.538 33.815 1.00 98.31 223 LYS A O 1
ATOM 1814 N N . ALA A 1 224 ? -11.590 0.758 34.079 1.00 98.31 224 ALA A N 1
ATOM 1815 C CA . ALA A 1 224 ? -11.341 -0.472 33.341 1.00 98.31 224 ALA A CA 1
ATOM 1816 C C . ALA A 1 224 ? -11.124 -0.189 31.846 1.00 98.31 224 ALA A C 1
ATOM 1818 O O . ALA A 1 224 ? -10.163 -0.708 31.282 1.00 98.31 224 ALA A O 1
ATOM 1819 N N . ILE A 1 225 ? -11.929 0.683 31.226 1.00 98.44 225 ILE A N 1
ATOM 1820 C CA . ILE A 1 225 ? -11.715 1.135 29.840 1.00 98.44 225 ILE A CA 1
ATOM 1821 C C . ILE A 1 225 ? -10.348 1.805 29.676 1.00 98.44 225 ILE A C 1
ATOM 1823 O O . ILE A 1 225 ? -9.613 1.458 28.756 1.00 98.44 225 ILE A O 1
ATOM 1827 N N . GLU A 1 226 ? -9.958 2.701 30.583 1.00 98.25 226 GLU A N 1
ATOM 1828 C CA . GLU A 1 226 ? -8.633 3.338 30.554 1.00 98.25 226 GLU A CA 1
ATOM 1829 C C . GLU A 1 226 ? -7.501 2.315 30.627 1.00 98.25 226 GLU A C 1
ATOM 1831 O O . GLU A 1 226 ? -6.548 2.381 29.851 1.00 98.25 226 GLU A O 1
ATOM 1836 N N . LYS A 1 227 ? -7.632 1.316 31.507 1.00 98.38 227 LYS A N 1
ATOM 1837 C CA . LYS A 1 227 ? -6.686 0.202 31.584 1.00 98.38 227 LYS A CA 1
ATOM 1838 C C . LYS A 1 227 ? -6.615 -0.562 30.257 1.00 98.38 227 LYS A C 1
ATOM 1840 O O . LYS A 1 227 ? -5.517 -0.890 29.817 1.00 98.38 227 LYS A O 1
ATOM 1845 N N . ARG A 1 228 ? -7.757 -0.847 29.620 1.00 98.50 228 ARG A N 1
ATOM 1846 C CA . ARG A 1 228 ? -7.821 -1.555 28.327 1.00 98.50 228 ARG A CA 1
ATOM 1847 C C . ARG A 1 228 ? -7.175 -0.756 27.197 1.00 98.50 228 ARG A C 1
ATOM 1849 O O . ARG A 1 228 ? -6.413 -1.322 26.421 1.00 98.50 228 ARG A O 1
ATOM 1856 N N . LEU A 1 229 ? -7.409 0.553 27.149 1.00 98.56 229 LEU A N 1
ATOM 1857 C CA . LEU A 1 229 ? -6.751 1.458 26.204 1.00 98.56 229 LEU A CA 1
ATOM 1858 C C . LEU A 1 229 ? -5.235 1.463 26.408 1.00 98.56 229 LEU A C 1
ATOM 1860 O O . LEU A 1 229 ? -4.493 1.277 25.445 1.00 98.56 229 LEU A O 1
ATOM 1864 N N . ALA A 1 230 ? -4.778 1.574 27.658 1.00 98.50 230 ALA A N 1
ATOM 1865 C CA . ALA A 1 230 ? -3.356 1.577 27.983 1.00 98.50 230 ALA A CA 1
ATOM 1866 C C . ALA A 1 230 ? -2.655 0.273 27.560 1.00 98.50 230 ALA A C 1
ATOM 1868 O O . ALA A 1 230 ? -1.536 0.321 27.056 1.00 98.50 230 ALA A O 1
ATOM 1869 N N . GLN A 1 231 ? -3.322 -0.883 27.687 1.00 98.25 231 GLN A N 1
ATOM 1870 C CA . GLN A 1 231 ? -2.797 -2.167 27.197 1.00 98.25 231 GLN A CA 1
ATOM 1871 C C . GLN A 1 231 ? -2.564 -2.179 25.676 1.00 98.25 231 GLN A C 1
ATOM 1873 O O . GLN A 1 231 ? -1.677 -2.885 25.210 1.00 98.25 231 GLN A O 1
ATOM 1878 N N . ALA A 1 232 ? -3.323 -1.389 24.913 1.00 97.75 232 ALA A N 1
ATOM 1879 C CA . ALA A 1 232 ? -3.170 -1.230 23.467 1.00 97.75 232 ALA A CA 1
ATOM 1880 C C . ALA A 1 232 ? -2.266 -0.043 23.061 1.00 97.75 232 ALA A C 1
ATOM 1882 O O . ALA A 1 232 ? -2.100 0.222 21.866 1.00 97.75 232 ALA A O 1
ATOM 1883 N N . GLY A 1 233 ? -1.679 0.665 24.035 1.00 97.62 233 GLY A N 1
ATOM 1884 C CA . GLY A 1 233 ? -0.860 1.862 23.818 1.00 97.62 233 GLY A CA 1
ATOM 1885 C C . GLY A 1 233 ? -1.657 3.147 23.568 1.00 97.62 233 GLY A C 1
ATOM 1886 O O . GLY A 1 233 ? -1.086 4.123 23.094 1.00 97.62 233 GLY A O 1
ATOM 1887 N N . ALA A 1 234 ? -2.957 3.152 23.864 1.00 98.19 234 ALA A N 1
ATOM 1888 C CA . ALA A 1 234 ? -3.850 4.294 23.682 1.00 98.19 234 ALA A CA 1
ATOM 1889 C C . ALA A 1 234 ? -4.287 4.918 25.017 1.00 98.19 234 ALA A C 1
ATOM 1891 O O . ALA A 1 234 ? -4.020 4.406 26.106 1.00 98.19 234 ALA A O 1
ATOM 1892 N N . SER A 1 235 ? -4.995 6.037 24.923 1.00 96.88 235 SER A N 1
ATOM 1893 C CA . SER A 1 235 ? -5.537 6.818 26.029 1.00 96.88 235 SER A CA 1
ATOM 1894 C C . SER A 1 235 ? -7.038 7.062 25.857 1.00 96.88 235 SER A C 1
ATOM 1896 O O . SER A 1 235 ? -7.613 6.831 24.796 1.00 96.88 235 SER A O 1
ATOM 1898 N N . PHE A 1 236 ? -7.690 7.608 26.887 1.00 96.12 236 PHE A N 1
ATOM 1899 C CA . PHE A 1 236 ? -9.108 7.985 26.810 1.00 96.12 236 PHE A CA 1
ATOM 1900 C C . PHE A 1 236 ? -9.417 8.978 25.673 1.00 96.12 236 PHE A C 1
ATOM 1902 O O . PHE A 1 236 ? -10.533 9.009 25.166 1.00 96.12 236 PHE A O 1
ATOM 1909 N N . SER A 1 237 ? -8.442 9.799 25.263 1.00 95.81 237 SER A N 1
ATOM 1910 C CA . SER A 1 237 ? -8.620 10.768 24.170 1.00 95.81 237 SER A CA 1
ATOM 1911 C C . SER A 1 237 ? -8.773 10.109 22.797 1.00 95.81 237 SER A C 1
ATOM 1913 O O . SER A 1 237 ? -9.250 10.766 21.879 1.00 95.81 237 SER A O 1
ATOM 1915 N N . ASP A 1 238 ? -8.363 8.846 22.664 1.00 97.69 238 ASP A N 1
ATOM 1916 C CA . ASP A 1 238 ? -8.392 8.096 21.407 1.00 97.69 238 ASP A CA 1
ATOM 1917 C C . ASP A 1 238 ? -9.740 7.400 21.179 1.00 97.69 238 ASP A C 1
ATOM 1919 O O . ASP A 1 238 ? -9.983 6.844 20.109 1.00 97.69 238 ASP A O 1
ATOM 1923 N N . LEU A 1 239 ? -10.639 7.415 22.172 1.00 97.69 239 LEU A N 1
ATOM 1924 C CA . LEU A 1 239 ? -11.996 6.902 22.009 1.00 97.69 239 LEU A CA 1
ATOM 1925 C C . LEU A 1 239 ? -12.751 7.709 20.952 1.00 97.69 239 LEU A C 1
ATOM 1927 O O . LEU A 1 239 ? -12.783 8.938 20.980 1.00 97.69 239 LEU A O 1
ATOM 1931 N N . VAL A 1 240 ? -13.419 6.987 20.058 1.00 97.88 240 VAL A N 1
ATOM 1932 C CA . VAL A 1 240 ? -14.289 7.548 19.015 1.00 97.88 240 VAL A CA 1
ATOM 1933 C C . VAL A 1 240 ? -15.756 7.170 19.221 1.00 97.88 240 VAL A C 1
ATOM 1935 O O . VAL A 1 240 ? -16.637 7.808 18.654 1.00 97.88 240 VAL A O 1
ATOM 1938 N N . GLU A 1 241 ? -16.032 6.165 20.054 1.00 97.81 241 GLU A N 1
ATOM 1939 C CA . GLU A 1 241 ? -17.379 5.748 20.450 1.00 97.81 241 GLU A CA 1
ATOM 1940 C C . GLU A 1 241 ? -17.335 5.082 21.834 1.00 97.81 241 GLU A C 1
ATOM 1942 O O . GLU A 1 241 ? -16.415 4.315 22.132 1.00 97.81 241 GLU A O 1
ATOM 1947 N N . MET A 1 242 ? -18.358 5.329 22.655 1.00 97.38 242 MET A N 1
ATOM 1948 C CA . MET A 1 242 ? -18.638 4.572 23.879 1.00 97.38 242 MET A CA 1
ATOM 1949 C C . MET A 1 242 ? -20.090 4.094 23.929 1.00 97.38 242 MET A C 1
ATOM 1951 O O . MET A 1 242 ? -21.001 4.757 23.427 1.00 97.38 242 MET A O 1
ATOM 1955 N N . LYS A 1 243 ? -20.308 2.952 24.587 1.00 98.38 243 LYS A N 1
ATOM 1956 C CA . LYS A 1 243 ? -21.642 2.433 24.916 1.00 98.38 243 LYS A CA 1
ATOM 1957 C C . LYS A 1 243 ? -21.687 2.077 26.388 1.00 98.38 243 LYS A C 1
ATOM 1959 O O . LYS A 1 243 ? -20.808 1.372 26.879 1.00 98.38 243 LYS A O 1
ATOM 1964 N N . ILE A 1 244 ? -22.719 2.557 27.062 1.00 98.31 244 ILE A N 1
ATOM 1965 C CA . ILE A 1 244 ? -22.943 2.400 28.489 1.00 98.31 244 ILE A CA 1
ATOM 1966 C C . ILE A 1 244 ? -24.332 1.811 28.681 1.00 98.31 244 ILE A C 1
ATOM 1968 O O . ILE A 1 244 ? -25.337 2.409 28.283 1.00 98.31 244 ILE A O 1
ATOM 1972 N N . TYR A 1 245 ? -24.374 0.656 29.329 1.00 98.62 245 TYR A N 1
ATOM 1973 C CA . TYR A 1 245 ? -25.608 0.012 29.743 1.00 98.62 245 TYR A CA 1
ATOM 1974 C C . TYR A 1 245 ? -25.792 0.173 31.243 1.00 98.62 245 TYR A C 1
ATOM 1976 O O . TYR A 1 245 ? -24.860 -0.058 32.017 1.00 98.62 245 TYR A O 1
ATOM 1984 N N . ILE A 1 246 ? -26.999 0.563 31.637 1.00 98.62 246 ILE A N 1
ATOM 1985 C CA . ILE A 1 246 ? -27.376 0.782 33.029 1.00 98.62 246 ILE A CA 1
ATOM 1986 C C . ILE A 1 246 ? -28.627 -0.027 33.367 1.00 98.62 246 ILE A C 1
ATOM 1988 O O . ILE A 1 246 ? -29.647 0.059 32.685 1.00 98.62 246 ILE A O 1
ATOM 1992 N N . VAL A 1 247 ? -28.537 -0.840 34.416 1.00 98.56 247 VAL A N 1
ATOM 1993 C CA . VAL A 1 247 ? -29.662 -1.652 34.898 1.00 98.56 247 VAL A CA 1
ATOM 1994 C C . VAL A 1 247 ? -30.683 -0.764 35.604 1.00 98.56 247 VAL A C 1
ATOM 1996 O O . VAL A 1 247 ? -30.297 0.092 36.403 1.00 98.56 247 VAL A O 1
ATOM 1999 N N . ASP A 1 248 ? -31.969 -0.978 35.313 1.00 97.50 248 ASP A N 1
ATOM 2000 C CA . ASP A 1 248 ? -33.103 -0.265 35.920 1.00 97.50 248 ASP A CA 1
ATOM 2001 C C . ASP A 1 248 ? -32.892 1.254 35.904 1.00 97.50 248 ASP A C 1
ATOM 2003 O O . ASP A 1 248 ? -32.819 1.915 36.944 1.00 97.50 248 ASP A O 1
ATOM 2007 N N . TYR A 1 249 ? -32.670 1.786 34.701 1.00 98.00 249 TYR A N 1
ATOM 2008 C CA . TYR A 1 249 ? -32.386 3.199 34.482 1.00 98.00 249 TYR A CA 1
ATOM 2009 C C . TYR A 1 249 ? -33.536 4.094 34.948 1.00 98.00 249 TYR A C 1
ATOM 2011 O O . TYR A 1 249 ? -34.671 3.956 34.491 1.00 98.00 249 TYR A O 1
ATOM 2019 N N . ASP A 1 250 ? -33.203 5.048 35.809 1.00 96.94 250 ASP A N 1
ATOM 2020 C CA . ASP A 1 250 ? -34.088 6.102 36.284 1.00 96.94 250 ASP A CA 1
ATOM 2021 C C . ASP A 1 250 ? -33.542 7.458 35.799 1.00 96.94 250 ASP A C 1
ATOM 2023 O O . ASP A 1 250 ? -32.526 7.925 36.325 1.00 96.94 250 ASP A O 1
ATOM 2027 N N . PRO A 1 251 ? -34.175 8.114 34.808 1.00 94.94 251 PRO A N 1
ATOM 2028 C CA . PRO A 1 251 ? -33.656 9.352 34.233 1.00 94.94 251 PRO A CA 1
ATOM 2029 C C . PRO A 1 251 ? -33.564 10.507 35.238 1.00 94.94 251 PRO A C 1
ATOM 2031 O O . PRO A 1 251 ? -32.728 11.389 35.046 1.00 94.94 251 PRO A O 1
ATOM 2034 N N . GLU A 1 252 ? -34.361 10.508 36.312 1.00 94.56 252 GLU A N 1
ATOM 2035 C CA . GLU A 1 252 ? -34.328 11.573 37.322 1.00 94.56 252 GLU A CA 1
ATOM 2036 C C . GLU A 1 252 ? -33.102 11.465 38.238 1.00 94.56 252 GLU A C 1
ATOM 2038 O O . GLU A 1 252 ? -32.604 12.478 38.728 1.00 94.56 252 GLU A O 1
ATOM 2043 N N . LYS A 1 253 ? -32.587 10.248 38.458 1.00 94.00 253 LYS A N 1
ATOM 2044 C CA . LYS A 1 253 ? -31.457 9.990 39.371 1.00 94.00 253 LYS A CA 1
ATOM 2045 C C . LYS A 1 253 ? -30.150 9.704 38.640 1.00 94.00 253 LYS A C 1
ATOM 2047 O O . LYS A 1 253 ? -29.080 10.166 39.042 1.00 94.00 253 LYS A O 1
ATOM 2052 N N . ASP A 1 254 ? -30.222 8.919 37.574 1.00 97.81 254 ASP A N 1
ATOM 2053 C CA . ASP A 1 254 ? -29.046 8.330 36.946 1.00 97.81 254 ASP A CA 1
ATOM 2054 C C . ASP A 1 254 ? -28.363 9.285 35.958 1.00 97.81 254 ASP A C 1
ATOM 2056 O O . ASP A 1 254 ? -27.150 9.182 35.773 1.00 97.81 254 ASP A O 1
ATOM 2060 N N . LEU A 1 255 ? -29.085 10.245 35.361 1.00 96.25 255 LEU A N 1
ATOM 2061 C CA . LEU A 1 255 ? -28.459 11.283 34.527 1.00 96.25 255 LEU A CA 1
ATOM 2062 C C . LEU A 1 255 ? -27.572 12.208 35.351 1.00 96.25 255 LEU A C 1
ATOM 2064 O O . LEU A 1 255 ? -26.434 12.478 34.973 1.00 96.25 255 LEU A O 1
ATOM 2068 N N . ASP A 1 256 ? -28.082 12.665 36.490 1.00 96.56 256 ASP A N 1
ATOM 2069 C CA . ASP A 1 256 ? -27.341 13.506 37.423 1.00 96.56 256 ASP A CA 1
ATOM 2070 C C . ASP A 1 256 ? -26.096 12.763 37.951 1.00 96.56 256 ASP A C 1
ATOM 2072 O O . ASP A 1 256 ? -24.982 13.290 37.910 1.00 96.56 256 ASP A O 1
ATOM 2076 N N . MET A 1 257 ? -26.233 11.478 38.304 1.00 97.69 257 MET A N 1
ATOM 2077 C CA . MET A 1 257 ? -25.095 10.608 38.635 1.00 97.69 257 MET A CA 1
ATOM 2078 C C . MET A 1 257 ? -24.086 10.481 37.481 1.00 97.69 257 MET A C 1
ATOM 2080 O O . MET A 1 257 ? -22.884 10.648 37.700 1.00 97.69 257 MET A O 1
ATOM 2084 N N . PHE A 1 258 ? -24.549 10.242 36.251 1.00 97.12 258 PHE A N 1
ATOM 2085 C CA . PHE A 1 258 ? -23.686 10.138 35.073 1.00 97.12 258 PHE A CA 1
ATOM 2086 C C . PHE A 1 258 ? -22.870 11.418 34.848 1.00 97.12 258 PHE A C 1
ATOM 2088 O O . PHE A 1 258 ? -21.653 11.347 34.643 1.00 97.12 258 PHE A O 1
ATOM 2095 N N . PHE A 1 259 ? -23.511 12.590 34.923 1.00 95.44 259 PHE A N 1
ATOM 2096 C CA . PHE A 1 259 ? -22.827 13.872 34.761 1.00 95.44 259 PHE A CA 1
ATOM 2097 C C . PHE A 1 259 ? -21.838 14.147 35.894 1.00 95.44 259 PHE A C 1
ATOM 2099 O O . PHE A 1 259 ? -20.718 14.571 35.604 1.00 95.44 259 PHE A O 1
ATOM 2106 N N . ARG A 1 260 ? -22.184 13.841 37.153 1.00 97.00 260 ARG A N 1
ATOM 2107 C CA . ARG A 1 260 ? -21.251 13.965 38.285 1.00 97.00 260 ARG A CA 1
ATOM 2108 C C . ARG A 1 260 ? -20.006 13.106 38.109 1.00 97.00 260 ARG A C 1
ATOM 2110 O O . ARG A 1 260 ? -18.900 13.613 38.274 1.00 97.00 260 ARG A O 1
ATOM 2117 N N . VAL A 1 261 ? -20.164 11.828 37.753 1.00 97.62 261 VAL A N 1
ATOM 2118 C CA . VAL A 1 261 ? -19.024 10.919 37.543 1.00 97.62 261 VAL A CA 1
ATOM 2119 C C . VAL A 1 261 ? -18.159 11.395 36.382 1.00 97.62 261 VAL A C 1
ATOM 2121 O O . VAL A 1 261 ? -16.935 11.438 36.504 1.00 97.62 261 VAL A O 1
ATOM 2124 N N . ARG A 1 262 ? -18.778 11.800 35.267 1.00 95.25 262 ARG A N 1
ATOM 2125 C CA . ARG A 1 262 ? -18.053 12.350 34.119 1.00 95.25 262 ARG A CA 1
ATOM 2126 C C . ARG A 1 262 ? -17.256 13.595 34.507 1.00 95.25 262 ARG A C 1
ATOM 2128 O O . ARG A 1 262 ? -16.074 13.661 34.185 1.00 95.25 262 ARG A O 1
ATOM 2135 N N . GLU A 1 263 ? -17.879 14.568 35.168 1.00 96.44 263 GLU A N 1
ATOM 2136 C CA . GLU A 1 263 ? -17.213 15.811 35.576 1.00 96.44 263 GLU A CA 1
ATOM 2137 C C . GLU A 1 263 ? -16.073 15.516 36.559 1.00 96.44 263 GLU A C 1
ATOM 2139 O O . GLU A 1 263 ? -14.969 16.031 36.400 1.00 96.44 263 GLU A O 1
ATOM 2144 N N . LYS A 1 264 ? -16.298 14.608 37.514 1.00 97.19 264 LYS A N 1
ATOM 2145 C CA . LYS A 1 264 ? -15.285 14.163 38.478 1.00 97.19 264 LYS A CA 1
ATOM 2146 C C . LYS A 1 264 ? -14.059 13.537 37.807 1.00 97.19 264 LYS A C 1
ATOM 2148 O O . LYS A 1 264 ? -12.941 13.800 38.242 1.00 97.19 264 LYS A O 1
ATOM 2153 N N . LEU A 1 265 ? -14.251 12.681 36.801 1.00 96.06 265 LEU A N 1
ATOM 2154 C CA . LEU A 1 265 ? -13.154 11.946 36.156 1.00 96.06 265 LEU A CA 1
ATOM 2155 C C . LEU A 1 265 ? -12.475 12.741 35.036 1.00 96.06 265 LEU A C 1
ATOM 2157 O O . LEU A 1 265 ? -11.260 12.658 34.867 1.00 96.06 265 LEU A O 1
ATOM 2161 N N . TYR A 1 266 ? -13.251 13.500 34.266 1.00 95.25 266 TYR A N 1
ATOM 2162 C CA . TYR A 1 266 ? -12.805 14.073 32.996 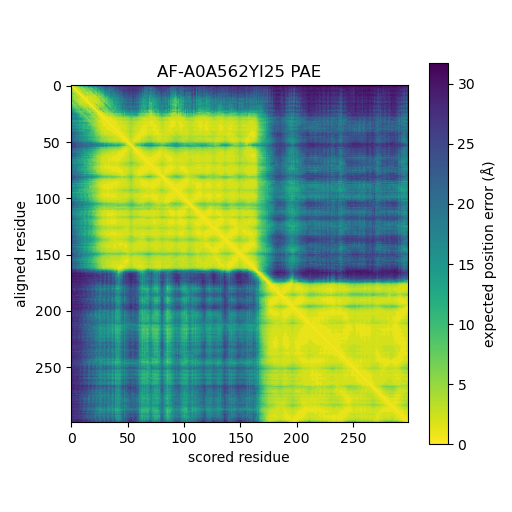1.00 95.25 266 TYR A CA 1
ATOM 2163 C C . TYR A 1 266 ? -12.993 15.589 32.899 1.00 95.25 266 TYR A C 1
ATOM 2165 O O . TYR A 1 266 ? -12.424 16.206 31.995 1.00 95.25 266 TYR A O 1
ATOM 2173 N N . GLY A 1 267 ? -13.752 16.209 33.806 1.00 95.00 267 GLY A N 1
ATOM 2174 C CA . GLY A 1 267 ? -14.048 17.642 33.798 1.00 95.00 267 GLY A CA 1
ATOM 2175 C C . GLY A 1 267 ? -14.448 18.151 32.411 1.00 95.00 267 GLY A C 1
ATOM 2176 O O . GLY A 1 267 ? -15.278 17.571 31.708 1.00 95.00 267 GLY A O 1
ATOM 2177 N N . LYS A 1 268 ? -13.748 19.195 31.952 1.00 92.81 268 LYS A N 1
ATOM 2178 C CA . LYS A 1 268 ? -13.973 19.843 30.647 1.00 92.81 268 LYS A CA 1
ATOM 2179 C C . LYS A 1 268 ? -13.429 19.074 29.433 1.00 92.81 268 LYS A C 1
ATOM 2181 O O . LYS A 1 268 ? -13.398 19.632 28.333 1.00 92.81 268 LYS A O 1
ATOM 2186 N N . LYS A 1 269 ? -12.959 17.830 29.586 1.00 92.81 269 LYS A N 1
ATOM 2187 C CA . LYS A 1 269 ? -12.446 17.035 28.460 1.00 92.81 269 LYS A CA 1
ATOM 2188 C C . LYS A 1 269 ? -13.540 16.842 27.402 1.00 92.81 269 LYS A C 1
ATOM 2190 O O . LYS A 1 269 ? -14.712 16.619 27.714 1.00 92.81 269 LYS A O 1
ATOM 2195 N N . LYS A 1 270 ? -13.146 16.915 26.127 1.00 91.75 270 LYS A N 1
ATOM 2196 C CA . LYS A 1 270 ? -14.021 16.539 25.010 1.00 91.75 270 LYS A CA 1
ATOM 2197 C C . LYS A 1 270 ? -14.295 15.041 25.101 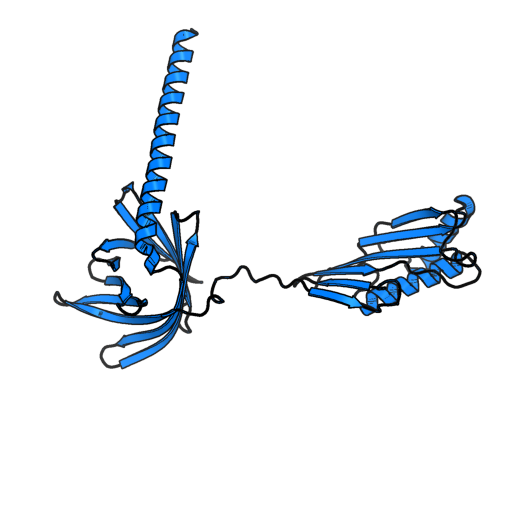1.00 91.75 270 LYS A C 1
ATOM 2199 O O . LYS A 1 270 ? -13.356 14.251 25.087 1.00 91.75 270 LYS A O 1
ATOM 2204 N N . MET A 1 271 ? -15.566 14.678 25.219 1.00 94.12 271 MET A N 1
ATOM 2205 C CA . MET A 1 271 ? -15.982 13.280 25.289 1.00 94.12 271 MET A CA 1
ATOM 2206 C C . MET A 1 271 ? -16.300 12.746 23.893 1.00 94.12 271 MET A C 1
ATOM 2208 O O . MET A 1 271 ? -16.779 13.520 23.057 1.00 94.12 271 MET A O 1
ATOM 2212 N N . PRO A 1 272 ? -16.087 11.445 23.648 1.00 95.62 272 PRO A N 1
ATOM 2213 C CA . PRO A 1 272 ? -16.541 10.812 22.420 1.00 95.62 272 PRO A CA 1
ATOM 2214 C C . PRO A 1 272 ? -18.078 10.750 22.369 1.00 95.62 272 PRO A C 1
ATOM 2216 O O . PRO A 1 272 ? -18.741 10.867 23.410 1.00 95.62 272 PRO A O 1
ATOM 2219 N N . PRO A 1 273 ? -18.661 10.525 21.178 1.00 97.12 273 PRO A N 1
ATOM 2220 C CA . PRO A 1 273 ? -20.030 10.045 21.047 1.00 97.12 273 PRO A CA 1
ATOM 2221 C C . PRO A 1 273 ? -20.314 8.894 22.018 1.00 97.12 273 PRO A C 1
ATOM 2223 O O . PRO A 1 273 ? -19.502 7.980 22.172 1.00 97.12 273 PRO A O 1
ATOM 2226 N N . ASN A 1 274 ? -21.467 8.955 22.681 1.00 94.88 274 ASN A N 1
ATOM 2227 C CA . ASN A 1 274 ? -21.844 8.010 23.723 1.00 94.88 274 ASN A CA 1
ATOM 2228 C C . ASN A 1 274 ? -23.297 7.559 23.562 1.00 94.88 274 ASN A C 1
ATOM 2230 O O . ASN A 1 274 ? -24.188 8.387 23.373 1.00 94.88 274 ASN A O 1
ATOM 2234 N N . VAL A 1 275 ? -23.525 6.261 23.729 1.00 95.50 275 VAL A N 1
ATOM 2235 C CA . VAL A 1 275 ? -24.850 5.666 23.907 1.00 95.50 275 VAL A CA 1
ATOM 2236 C C . VAL A 1 275 ? -25.035 5.335 25.385 1.00 95.50 275 VAL A C 1
ATOM 2238 O O . VAL A 1 275 ? -24.248 4.577 25.940 1.00 95.50 275 VAL A O 1
ATOM 2241 N N . PHE A 1 276 ? -26.074 5.874 26.021 1.00 96.50 276 PHE A N 1
ATOM 2242 C CA . PHE A 1 276 ? -26.418 5.600 27.420 1.00 96.50 276 PHE A CA 1
ATOM 2243 C C . PHE A 1 276 ? -27.840 5.033 27.479 1.00 96.50 276 PHE A C 1
ATOM 2245 O O . PHE A 1 276 ? -28.800 5.768 27.250 1.00 96.50 276 PHE A O 1
ATOM 2252 N N . ILE A 1 277 ? -27.974 3.719 27.688 1.00 96.69 277 ILE A N 1
ATOM 2253 C CA . ILE A 1 277 ? -29.249 2.995 27.544 1.00 96.69 277 ILE A CA 1
ATOM 2254 C C . ILE A 1 277 ? -29.575 2.185 28.800 1.00 96.69 277 ILE A C 1
ATOM 2256 O O . ILE A 1 277 ? -28.724 1.487 29.354 1.00 96.69 277 ILE A O 1
ATOM 2260 N N . GLY A 1 278 ? -30.848 2.247 29.196 1.00 98.06 278 GLY A N 1
ATOM 2261 C CA . GLY A 1 278 ? -31.435 1.402 30.230 1.00 98.06 278 GLY A CA 1
ATOM 2262 C C . GLY A 1 278 ? -31.687 -0.030 29.763 1.00 98.06 278 GLY A C 1
ATOM 2263 O O . GLY A 1 278 ? -32.211 -0.249 28.672 1.00 98.06 278 GLY A O 1
ATOM 2264 N N . ILE A 1 279 ? -31.348 -0.998 30.607 1.00 98.19 279 ILE A N 1
ATOM 2265 C CA . ILE A 1 279 ? -31.573 -2.431 30.382 1.00 98.19 279 ILE A CA 1
ATOM 2266 C C . ILE A 1 279 ? -32.157 -3.092 31.636 1.00 98.19 279 ILE A C 1
ATOM 2268 O O . ILE A 1 279 ? -32.067 -2.545 32.733 1.00 98.19 279 ILE A O 1
ATOM 2272 N N . SER A 1 280 ? -32.733 -4.285 31.486 1.00 97.75 280 SER A N 1
ATOM 2273 C CA . SER A 1 280 ? -33.322 -5.029 32.608 1.00 97.75 280 SER A CA 1
ATOM 2274 C C . SER A 1 280 ? -32.295 -5.772 33.467 1.00 97.75 280 SER A C 1
ATOM 2276 O O . SER A 1 280 ? -32.554 -6.042 34.633 1.00 97.75 280 SER A O 1
ATOM 2278 N N . SER A 1 281 ? -31.153 -6.177 32.901 1.00 97.75 281 SER A N 1
ATOM 2279 C CA . SER A 1 281 ? -30.161 -6.988 33.620 1.00 97.75 281 SER A CA 1
ATOM 2280 C C . SER A 1 281 ? -28.844 -7.123 32.859 1.00 97.75 281 SER A C 1
ATOM 2282 O O . SER A 1 281 ? -28.853 -7.243 31.635 1.00 97.75 281 SER A O 1
ATOM 2284 N N . LEU A 1 282 ? -27.736 -7.222 33.597 1.00 97.88 282 LEU A N 1
ATOM 2285 C CA . LEU A 1 282 ? -26.442 -7.707 33.101 1.00 97.88 282 LEU A CA 1
ATOM 2286 C C . LEU A 1 282 ? -26.271 -9.208 33.397 1.00 97.88 282 LEU A C 1
ATOM 2288 O O . LEU A 1 282 ? -27.204 -9.873 33.847 1.00 97.88 282 LEU A O 1
ATOM 2292 N N . TYR A 1 283 ? -25.076 -9.756 33.157 1.00 94.44 283 TYR A N 1
ATOM 2293 C CA . TYR A 1 283 ? -24.805 -11.188 33.346 1.00 94.44 283 TYR A CA 1
ATOM 2294 C C . TYR A 1 283 ? -24.979 -11.679 34.800 1.00 94.44 283 TYR A C 1
ATOM 2296 O O . TYR A 1 283 ? -25.139 -12.878 35.021 1.00 94.44 283 TYR A O 1
ATOM 2304 N N . SER A 1 284 ? -24.933 -10.786 35.798 1.00 95.38 284 SER A N 1
ATOM 2305 C CA . SER A 1 284 ? -25.264 -11.097 37.195 1.00 95.38 284 SER A CA 1
ATOM 2306 C C . SER A 1 284 ? -26.051 -9.956 37.842 1.00 95.38 284 SER A C 1
ATOM 2308 O O . SER A 1 284 ? -25.961 -8.804 37.416 1.00 95.38 284 SER A O 1
ATOM 2310 N N . LYS A 1 285 ? -26.830 -10.281 38.882 1.00 95.00 285 LYS A N 1
ATOM 2311 C CA . LYS A 1 285 ? -27.751 -9.345 39.554 1.00 95.00 285 LYS A CA 1
ATOM 2312 C C . LYS A 1 285 ? -27.036 -8.231 40.317 1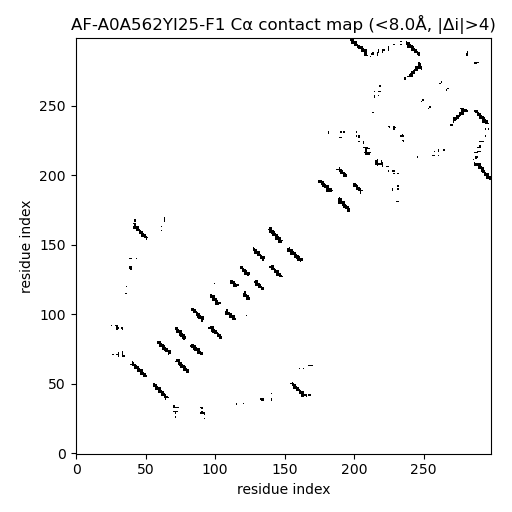.00 95.00 285 LYS A C 1
ATOM 2314 O O . LYS A 1 285 ? -27.610 -7.182 40.573 1.00 95.00 285 LYS A O 1
ATOM 2319 N N . GLU A 1 286 ? -25.784 -8.459 40.691 1.00 96.94 286 GLU A N 1
ATOM 2320 C CA . GLU A 1 286 ? -24.942 -7.507 41.407 1.00 96.94 286 GLU A CA 1
ATOM 2321 C C . GLU A 1 286 ? -24.315 -6.470 40.463 1.00 96.94 286 GLU A C 1
ATOM 2323 O O . GLU A 1 286 ? -23.763 -5.467 40.922 1.00 96.94 286 GLU A O 1
ATOM 2328 N N . LYS A 1 287 ? -24.355 -6.710 39.145 1.00 98.25 287 LYS A N 1
ATOM 2329 C CA . LYS A 1 287 ? -23.809 -5.809 38.129 1.00 98.25 287 LYS A CA 1
ATOM 2330 C C . LYS A 1 287 ? 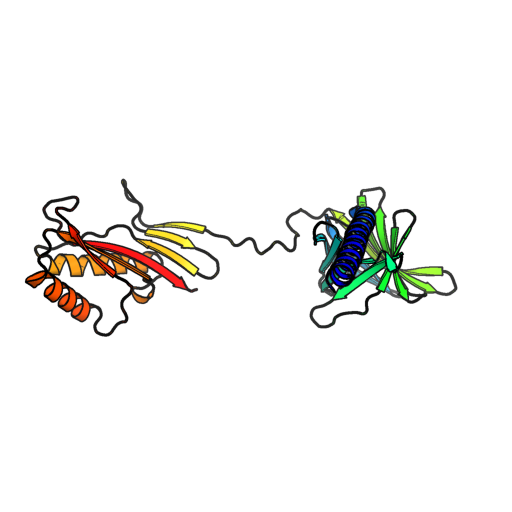-24.891 -4.870 37.623 1.00 98.25 287 LYS A C 1
ATOM 2332 O O . LYS A 1 287 ? -25.944 -5.301 37.171 1.00 98.25 287 LYS A O 1
ATOM 2337 N N . LEU A 1 288 ? -24.585 -3.579 37.680 1.00 98.56 288 LEU A N 1
ATOM 2338 C CA . LEU A 1 288 ? -25.510 -2.487 37.393 1.00 98.56 288 LEU A CA 1
ATOM 2339 C C . LEU A 1 288 ? -25.046 -1.605 36.231 1.00 98.56 288 LEU A C 1
ATOM 2341 O O . LEU A 1 288 ? -25.880 -0.931 35.634 1.00 98.56 288 LEU A O 1
ATOM 2345 N N . ILE A 1 289 ? -23.742 -1.591 35.926 1.00 98.69 289 ILE A N 1
ATOM 2346 C CA . ILE A 1 289 ? -23.149 -0.796 34.842 1.00 98.69 289 ILE A CA 1
ATOM 2347 C C . ILE A 1 289 ? -22.175 -1.649 34.027 1.00 98.69 289 ILE A C 1
ATOM 2349 O O . ILE A 1 289 ? -21.308 -2.321 34.595 1.00 98.69 289 ILE A O 1
ATOM 2353 N N . GLU A 1 290 ? -22.270 -1.550 32.703 1.00 98.69 290 GLU A N 1
ATOM 2354 C CA . GLU A 1 290 ? -21.290 -2.086 31.757 1.00 98.69 290 GLU A CA 1
ATOM 2355 C C . GLU A 1 290 ? -20.915 -1.027 30.714 1.00 98.69 290 GLU A C 1
ATOM 2357 O O . GLU A 1 290 ? -21.793 -0.371 30.151 1.00 98.69 290 GLU A O 1
ATOM 2362 N N . LEU A 1 291 ? -19.612 -0.862 30.459 1.00 98.38 291 LEU A N 1
ATOM 2363 C CA . LEU A 1 291 ? -19.070 0.054 29.452 1.00 98.38 291 LEU A CA 1
ATOM 2364 C C . LEU A 1 291 ? -18.333 -0.706 28.352 1.00 98.38 291 LEU A C 1
ATOM 2366 O O . LEU A 1 291 ? -17.541 -1.588 28.646 1.00 98.38 291 LEU A O 1
ATOM 2370 N N . SER A 1 292 ? -18.478 -0.302 27.099 1.00 98.31 292 SER A N 1
ATOM 2371 C CA . SER A 1 292 ? -17.603 -0.738 26.001 1.00 98.31 292 SER A CA 1
ATOM 2372 C C . SER A 1 292 ? -17.179 0.462 25.163 1.00 98.31 292 SER A C 1
ATOM 2374 O O . SER A 1 292 ? -17.765 1.544 25.277 1.00 98.31 292 SER A O 1
ATOM 2376 N N . GLY A 1 293 ? -16.152 0.289 24.332 1.00 98.06 293 GLY A N 1
ATOM 2377 C CA . GLY A 1 293 ? -15.634 1.394 23.536 1.00 98.06 293 GLY A CA 1
ATOM 2378 C C . GLY A 1 293 ? -14.879 0.965 22.291 1.00 98.06 293 GLY A C 1
ATOM 2379 O O . GLY A 1 293 ? -14.306 -0.124 22.225 1.00 98.06 293 GLY A O 1
ATOM 2380 N N . THR A 1 294 ? -14.863 1.877 21.325 1.00 98.62 294 THR A N 1
ATOM 2381 C CA . THR A 1 294 ? -14.012 1.811 20.137 1.00 98.62 294 THR A CA 1
ATOM 2382 C C . THR A 1 294 ? -13.080 3.014 20.162 1.00 98.62 294 THR A C 1
ATOM 2384 O O . THR A 1 294 ? -13.531 4.143 20.370 1.00 98.62 294 THR A O 1
ATOM 2387 N N . ALA A 1 295 ? -11.789 2.785 19.945 1.00 98.56 295 ALA A N 1
ATOM 2388 C CA . ALA A 1 295 ? -10.777 3.829 19.851 1.00 98.56 295 ALA A CA 1
ATOM 2389 C C . ALA A 1 295 ? -9.986 3.739 18.546 1.00 98.56 295 ALA A C 1
ATOM 2391 O O . ALA A 1 295 ? -9.846 2.667 17.954 1.00 98.56 295 ALA A O 1
ATOM 2392 N N . VAL A 1 296 ? -9.455 4.882 18.120 1.00 98.31 296 VAL A N 1
ATOM 2393 C CA . VAL A 1 296 ? -8.529 5.004 16.998 1.00 98.31 296 VAL A CA 1
ATOM 2394 C C . VAL A 1 296 ? -7.310 5.776 17.478 1.00 98.31 296 VAL A C 1
ATOM 2396 O O . VAL A 1 296 ? -7.391 6.973 17.731 1.00 98.31 296 VAL A O 1
ATOM 2399 N N . LEU A 1 297 ? -6.176 5.086 17.572 1.00 97.75 297 LEU A N 1
ATOM 2400 C CA . LEU A 1 297 ? -4.885 5.708 17.836 1.00 97.75 297 LEU A CA 1
ATOM 2401 C C . LEU A 1 297 ? -4.227 6.067 16.502 1.00 97.75 297 LEU A C 1
ATOM 2403 O O . LEU A 1 297 ? -3.959 5.180 15.688 1.00 97.75 297 LEU A O 1
ATOM 2407 N N . ILE A 1 298 ? -3.966 7.353 16.286 1.00 95.25 298 ILE A N 1
ATOM 2408 C CA . ILE A 1 298 ? -3.154 7.840 15.163 1.00 95.25 298 ILE A CA 1
ATOM 2409 C C . ILE A 1 298 ? -1.677 7.737 15.559 1.00 95.25 298 ILE A C 1
ATOM 2411 O O . ILE A 1 298 ? -1.324 8.115 16.676 1.00 95.25 298 ILE A O 1
ATOM 2415 N N . LYS A 1 299 ? -0.842 7.188 14.673 1.00 85.88 299 LYS A N 1
ATOM 2416 C CA . LYS A 1 299 ? 0.597 6.993 14.903 1.00 85.88 299 LYS A CA 1
ATOM 2417 C C . LYS A 1 299 ? 1.443 8.120 14.328 1.00 85.88 299 LYS A C 1
ATOM 2419 O O . LYS A 1 299 ? 1.033 8.683 13.288 1.00 85.88 299 LYS A O 1
#

Radius of gyration: 33.91 Å; Cα contacts (8 Å, |Δi|>4): 587; chains: 1; bounding box: 79×42×87 Å

Organism: NCBI:txid2528206

Mean predicted aligned error: 12.7 Å

Foldseek 3Di:
DPPVVVVVVVVVVVVVVVVVVVVVVQLVVFLVVLVLVCLLAAKWWDWKWFDDPPDIDIWTKIWHWDADPNRQWIWIFIDTPVDTKTWIWGAGPVVRWIWIWIDGPVDTDDIWTWDDDPQWIWTDPDPFKIKIWHADPVSWTKIFIWGQDPNDTDTRMIDGIDGDDRVPDVPPPPFDWDWDFDCDDPPGGQWIWTDTPFKIKIWGDKQFADDQDPLRRVLRQVVVVQVSQVSVVHGQLQFQEKEKEFAPDDCVPVVVSVVVSCCVPPNPDDHHHYHYDYDNDDPDPSTGMIMITMGMDGD

Nearest PDB structures (foldseek):
  3i7t-assembly1_A  TM=8.314E-01  e=3.690E-08  Mycobacterium tuberculosis H37Rv
  5v4f-assembly1_A  TM=7.459E-01  e=5.152E-07  Yersinia pestis
  3vcz-assembly1_A  TM=8.037E-01  e=1.762E-05  Vibrio vulnificus CMCP6
  7sfn-assembly1_B  TM=8.468E-01  e=3.318E-05  Streptomyces avermitilis
  7sfp-assembly1_A  TM=8.051E-01  e=1.058E-04  Streptomyces ossamyceticus

InterPro domains:
  IPR006175 YjgF/YER057c/UK114 family [PF01042] (200-296)
  IPR035959 RutC-like superfamily [G3DSA:3.30.1330.40] (175-298)
  IPR035959 RutC-like superfamily [SSF55298] (184-297)

Solvent-accessible surface area (backbone atoms only — not comparable to full-atom values): 16003 Å² total; per-residue (Å²): 125,64,69,62,54,51,50,54,52,50,52,52,50,53,52,52,50,52,53,51,52,52,50,56,52,43,52,51,51,21,26,57,57,44,58,75,52,52,76,62,53,45,28,29,32,42,46,34,37,38,53,50,102,89,49,72,50,77,44,60,36,38,36,28,26,43,74,36,80,95,40,46,28,34,41,42,36,40,42,41,96,87,49,55,37,47,23,46,36,38,51,37,70,89,75,72,33,31,37,42,33,44,27,44,96,87,46,77,53,78,76,23,51,24,50,81,56,96,82,28,40,37,34,38,77,48,102,46,33,33,41,39,37,38,59,46,98,87,66,28,44,32,41,37,33,33,37,56,52,96,93,39,78,42,70,44,32,43,30,64,18,41,81,35,68,86,85,50,54,94,57,71,76,76,78,61,70,48,78,48,79,43,73,69,51,99,91,50,49,48,29,39,36,45,31,47,89,58,36,32,40,38,42,37,45,78,27,64,26,52,64,95,45,60,65,45,7,46,55,42,13,52,53,45,50,43,53,55,29,48,75,74,76,39,50,75,83,28,39,63,35,38,42,36,42,30,41,72,61,44,76,87,58,49,50,59,47,49,52,50,52,45,43,74,78,50,53,89,56,87,73,51,57,71,46,81,44,67,41,91,69,57,101,44,93,82,43,41,25,35,32,31,38,35,29,50,40,76,106

Sequence (299 aa):
MTKKILRTRLTLLVLALQTAISLVYAQEIEKQHMTKLSFLIGNWTGNSYSFQKNDTTKVKVSESANYILDGNAITLDVNSSSVQLHTVITYSANDSCYYYQPTSKTESYKKSKGYFMDGKFLVYFNPENRLTFEKTKYGEFHEYGETLKNGIWRKYFEDILQPGPSNYSFSRKKETITKEYIDPITALTNVVCVEHENFKNIYIAGQVGTGKTKEQQLETAYKAIEKRLAQAGASFSDLVEMKIYIVDYDPEKDLDMFFRVREKLYGKKKMPPNVFIGISSLYSKEKLIELSGTAVLIK

pLDDT: mean 91.06, std 12.47, range [42.69, 98.75]

Secondary structure (DSSP, 8-state):
-HHHHHHHHHHHHHHHHHHHHHHHHHHHHHHHHHHTTGGG-EEEEEEEEEEETTEEEEEEEEEEEEEEGGGTEEEEEEEESS-EEEEEEEEETTTTEEEEEEE-SS-BPPPEEEEEETTEEEEEEETTEEEEEEE-TTS-EEEEEEEEETTEEEEEEEEEEEE--TT-S--------EEEEEEE-SS-EEEEEEE-SSEEEEEEEEEE--SSSHHHHHHHHHHHHHHHHHHTT--GGGEEEEEEEEET--HHHHHHHHHHHHHHHHTTPPPP-EEEEEES--SSTT--EEEEEEEEEE-